Protein AF-0000000083687354 (afdb_homodimer)

Organism: NCBI:txid97028

Structure (mmCIF, N/CA/C/O backbone):
data_AF-0000000083687354-model_v1
#
loop_
_entity.id
_entity.type
_entity.pdbx_description
1 polymer 'Cellular nucleic acid-binding protein'
#
loop_
_atom_site.group_PDB
_atom_site.id
_atom_site.type_symbol
_atom_site.label_atom_id
_atom_site.label_alt_id
_atom_site.label_comp_id
_atom_site.label_asym_id
_atom_site.label_entity_id
_atom_site.label_seq_id
_atom_site.pdbx_PDB_ins_code
_atom_site.Cartn_x
_atom_site.Cartn_y
_atom_site.Cartn_z
_atom_site.occupancy
_atom_site.B_iso_or_equiv
_atom_site.auth_seq_id
_atom_site.auth_comp_id
_atom_site.auth_asym_id
_atom_site.auth_atom_id
_atom_site.pdbx_PDB_model_num
ATOM 1 N N . GLY A 1 1 ? -18.031 6.125 16.531 1 17.59 1 GLY A N 1
ATOM 2 C CA . GLY A 1 1 ? -16.625 5.801 16.531 1 17.59 1 GLY A CA 1
ATOM 3 C C . GLY A 1 1 ? -16.109 5.312 15.195 1 17.59 1 GLY A C 1
ATOM 4 O O . GLY A 1 1 ? -16.734 4.465 14.555 1 17.59 1 GLY A O 1
ATOM 5 N N . ARG A 1 2 ? -15.602 6.156 14.234 1 17.23 2 ARG A N 1
ATOM 6 C CA . ARG A 1 2 ? -16 6.227 12.836 1 17.23 2 ARG A CA 1
ATOM 7 C C . ARG A 1 2 ? -15.398 5.082 12.031 1 17.23 2 ARG A C 1
ATOM 9 O O . ARG A 1 2 ? -14.18 4.922 12 1 17.23 2 ARG A O 1
ATOM 16 N N . VAL A 1 3 ? -16.078 3.871 12 1 16.92 3 VAL A N 1
ATOM 17 C CA . VAL A 1 3 ? -15.672 2.521 11.625 1 16.92 3 VAL A CA 1
ATOM 18 C C . VAL A 1 3 ? -15.469 2.439 10.117 1 16.92 3 VAL A C 1
ATOM 20 O O . VAL A 1 3 ? -16.391 2.688 9.344 1 16.92 3 VAL A O 1
ATOM 23 N N . TYR A 1 4 ? -14.609 3.205 9.633 1 23.19 4 TYR A N 1
ATOM 24 C CA . TYR A 1 4 ? -14.523 3.021 8.195 1 23.19 4 TYR A CA 1
ATOM 25 C C . TYR A 1 4 ? -14.102 1.599 7.848 1 23.19 4 TYR A C 1
ATOM 27 O O . TYR A 1 4 ? -13.203 1.038 8.484 1 23.19 4 TYR A O 1
ATOM 35 N N . THR A 1 5 ? -15.055 0.761 7.453 1 23.06 5 THR A N 1
ATOM 36 C CA . THR A 1 5 ? -15.023 -0.627 7.004 1 23.06 5 THR A CA 1
ATOM 37 C C . THR A 1 5 ? -14.203 -0.76 5.727 1 23.06 5 THR A C 1
ATOM 39 O O . THR A 1 5 ? -14.359 0.033 4.797 1 23.06 5 THR A O 1
ATOM 42 N N . ILE A 1 6 ? -13.008 -1.083 5.84 1 29.52 6 ILE A N 1
ATOM 43 C CA . ILE A 1 6 ? -12.258 -1.75 4.781 1 29.52 6 ILE A CA 1
ATOM 44 C C . ILE A 1 6 ? -13.141 -2.803 4.113 1 29.52 6 ILE A C 1
ATOM 46 O O . ILE A 1 6 ? -13.461 -3.828 4.719 1 29.52 6 ILE A O 1
ATOM 50 N N . ASP A 1 7 ? -14.297 -2.508 3.484 1 29.72 7 ASP A N 1
ATOM 51 C CA . ASP A 1 7 ? -15.195 -3.506 2.916 1 29.72 7 ASP A CA 1
ATOM 52 C C . ASP A 1 7 ? -14.422 -4.555 2.119 1 29.72 7 ASP A C 1
ATOM 54 O O . ASP A 1 7 ? -13.555 -4.211 1.308 1 29.72 7 ASP A O 1
ATOM 58 N N . GLY A 1 8 ? -13.914 -5.793 2.514 1 30.33 8 GLY A N 1
ATOM 59 C CA . GLY A 1 8 ? -13.398 -7.105 2.148 1 30.33 8 GLY A CA 1
ATOM 60 C C . GLY A 1 8 ? -13.844 -7.559 0.772 1 30.33 8 GLY A C 1
ATOM 61 O O . GLY A 1 8 ? -13.625 -8.711 0.391 1 30.33 8 GLY A O 1
ATOM 62 N N . GLY A 1 9 ? -15.086 -7.312 0.165 1 32.19 9 GLY A N 1
ATOM 63 C CA . GLY A 1 9 ? -15.602 -8.219 -0.846 1 32.19 9 GLY A CA 1
ATOM 64 C C . GLY A 1 9 ? -14.648 -8.422 -2.012 1 32.19 9 GLY A C 1
ATOM 65 O O . GLY A 1 9 ? -13.641 -9.117 -1.886 1 32.19 9 GLY A O 1
ATOM 66 N N . LYS A 1 10 ? -15.102 -8.594 -3.324 1 31.38 10 LYS A N 1
ATOM 67 C CA . LYS A 1 10 ? -14.461 -8.828 -4.613 1 31.38 10 LYS A CA 1
ATOM 68 C C . LYS A 1 10 ? -13.359 -7.801 -4.867 1 31.38 10 LYS A C 1
ATOM 70 O O . LYS A 1 10 ? -13.516 -6.621 -4.547 1 31.38 10 LYS A O 1
ATOM 75 N N . ALA A 1 11 ? -11.984 -8.055 -4.793 1 39.16 11 ALA A N 1
ATOM 76 C CA . ALA A 1 11 ? -10.977 -7.168 -5.363 1 39.16 11 ALA A CA 1
ATOM 77 C C . ALA A 1 11 ? -11.602 -6.18 -6.344 1 39.16 11 ALA A C 1
ATOM 79 O O . ALA A 1 11 ? -11.461 -6.328 -7.559 1 39.16 11 ALA A O 1
ATOM 80 N N . THR A 1 12 ? -12.875 -5.902 -6.453 1 33.94 12 THR A N 1
ATOM 81 C CA . THR A 1 12 ? -13.445 -5.047 -7.488 1 33.94 12 THR A CA 1
ATOM 82 C C . THR A 1 12 ? -12.695 -3.719 -7.559 1 33.94 12 THR A C 1
ATOM 84 O O . THR A 1 12 ? -11.961 -3.361 -6.637 1 33.94 12 THR A O 1
ATOM 87 N N . GLY A 1 13 ? -13.055 -2.74 -8.359 1 39.59 13 GLY A N 1
ATOM 88 C CA . GLY A 1 13 ? -12.664 -1.455 -8.914 1 39.59 13 GLY A CA 1
ATOM 89 C C . GLY A 1 13 ? -12.18 -0.473 -7.867 1 39.59 13 GLY A C 1
ATOM 90 O O . GLY A 1 13 ? -12.156 0.737 -8.102 1 39.59 13 GLY A O 1
ATOM 91 N N . ASP A 1 14 ? -12.414 -0.726 -6.441 1 45.28 14 ASP A N 1
ATOM 92 C CA . ASP A 1 14 ? -12.391 0.275 -5.379 1 45.28 14 ASP A CA 1
ATOM 93 C C . ASP A 1 14 ? -10.992 0.848 -5.188 1 45.28 14 ASP A C 1
ATOM 95 O O . ASP A 1 14 ? -10 0.213 -5.555 1 45.28 14 ASP A O 1
ATOM 99 N N . ASN A 1 15 ? -10.828 2.061 -4.715 1 53.09 15 ASN A N 1
ATOM 100 C CA . ASN A 1 15 ? -9.695 2.906 -4.352 1 53.09 15 ASN A CA 1
ATOM 101 C C . ASN A 1 15 ? -8.68 2.146 -3.51 1 53.09 15 ASN A C 1
ATOM 103 O O . ASN A 1 1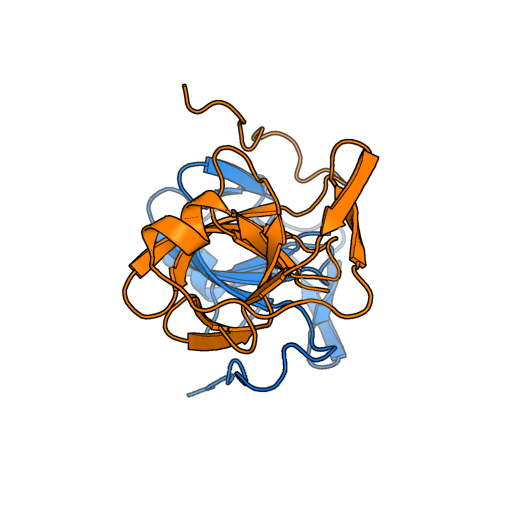5 ? -9.031 1.517 -2.512 1 53.09 15 ASN A O 1
ATOM 107 N N . SER A 1 16 ? -7.711 1.471 -4.047 1 69.25 16 SER A N 1
ATOM 108 C CA . SER A 1 16 ? -6.586 0.692 -3.537 1 69.25 16 SER A CA 1
ATOM 109 C C . SER A 1 16 ? -5.992 1.328 -2.283 1 69.25 16 SER A C 1
ATOM 111 O O . SER A 1 16 ? -5.043 2.109 -2.365 1 69.25 16 SER A O 1
ATOM 113 N N . LEU A 1 17 ? -6.816 1.311 -1.248 1 81.56 17 LEU A N 1
ATOM 114 C CA . LEU A 1 17 ? -6.344 1.728 0.068 1 81.56 17 LEU A CA 1
ATOM 115 C C . LEU A 1 17 ? -5.836 0.532 0.865 1 81.56 17 LEU A C 1
ATOM 117 O O . LEU A 1 17 ? -6.438 -0.543 0.835 1 81.56 17 LEU A O 1
ATOM 121 N N . ILE A 1 18 ? -4.707 0.679 1.371 1 87.12 18 ILE A N 1
ATOM 122 C CA . ILE A 1 18 ? -4.148 -0.278 2.318 1 87.12 18 ILE A CA 1
ATOM 123 C C . ILE A 1 18 ? -3.898 0.407 3.66 1 87.12 18 ILE A C 1
ATOM 125 O O . ILE A 1 18 ? -3.262 1.461 3.717 1 87.12 18 ILE A O 1
ATOM 129 N N . ALA A 1 19 ? -4.445 -0.2 4.68 1 91.31 19 ALA A N 1
ATOM 130 C CA . ALA A 1 19 ? -4.223 0.305 6.031 1 91.31 19 ALA A CA 1
ATOM 131 C C . ALA A 1 19 ? -3.107 -0.471 6.727 1 91.31 19 ALA A C 1
ATOM 133 O O . ALA A 1 19 ? -2.904 -1.657 6.453 1 91.31 19 ALA A O 1
ATOM 134 N N . GLY A 1 20 ? -2.367 0.238 7.57 1 90.62 20 GLY A N 1
ATOM 135 C CA . GLY A 1 20 ? -1.315 -0.391 8.352 1 90.62 20 GLY A CA 1
ATOM 136 C C . GLY A 1 20 ? -0.739 0.521 9.422 1 90.62 20 GLY A C 1
ATOM 137 O O . GLY A 1 20 ? -1.449 1.361 9.977 1 90.62 20 GLY A O 1
ATOM 138 N N . LYS A 1 21 ? 0.44 0.096 9.805 1 92.69 21 LYS A N 1
ATOM 139 C CA . LYS A 1 21 ? 1.217 0.912 10.734 1 92.69 21 LYS A CA 1
ATOM 140 C C . LYS A 1 21 ? 2.566 1.293 10.133 1 92.69 21 LYS A C 1
ATOM 142 O O . LYS A 1 21 ? 3.102 0.573 9.289 1 92.69 21 LYS A O 1
ATOM 147 N N . CYS A 1 22 ? 2.971 2.426 10.461 1 95.06 22 CYS A N 1
ATOM 148 C CA . CYS A 1 22 ? 4.328 2.857 10.148 1 95.06 22 CYS A CA 1
ATOM 149 C C . CYS A 1 22 ? 4.898 3.725 11.258 1 95.06 22 CYS A C 1
ATOM 151 O O . CYS A 1 22 ? 4.238 3.947 12.281 1 95.06 22 CYS A O 1
ATOM 153 N N . LEU A 1 23 ? 6.137 4.098 11.102 1 97.12 23 LEU A N 1
ATOM 154 C CA . LEU A 1 23 ? 6.746 4.965 12.102 1 97.12 23 LEU A CA 1
ATOM 155 C C . LEU A 1 23 ? 6.922 6.379 11.562 1 97.12 23 LEU A C 1
ATOM 157 O O . LEU A 1 23 ? 7.289 6.562 10.398 1 97.12 23 LEU A O 1
ATOM 161 N N . ILE A 1 24 ? 6.668 7.277 12.297 1 97.81 24 ILE A N 1
ATOM 162 C CA . ILE A 1 24 ? 7.211 8.625 12.141 1 97.81 24 ILE A CA 1
ATOM 163 C C . ILE A 1 24 ? 8.281 8.875 13.203 1 97.81 24 ILE A C 1
ATOM 165 O O . ILE A 1 24 ? 7.98 8.93 14.398 1 97.81 24 ILE A O 1
ATOM 169 N N . GLY A 1 25 ? 9.516 9.055 12.68 1 94.5 25 GLY A N 1
ATOM 170 C CA . GLY A 1 25 ? 10.586 8.953 13.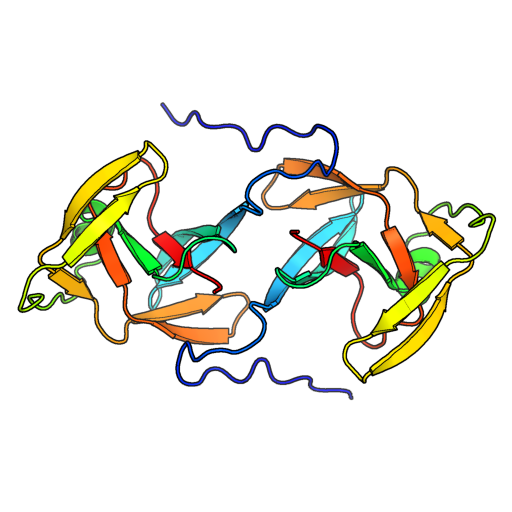656 1 94.5 25 GLY A CA 1
ATOM 171 C C . GLY A 1 25 ? 10.609 7.625 14.383 1 94.5 25 GLY A C 1
ATOM 172 O O . GLY A 1 25 ? 10.734 6.57 13.758 1 94.5 25 GLY A O 1
ATOM 173 N N . GLN A 1 26 ? 10.305 7.641 15.766 1 94.44 26 GLN A N 1
ATOM 174 C CA . GLN A 1 26 ? 10.328 6.426 16.562 1 94.44 26 GLN A CA 1
ATOM 175 C C . GLN A 1 26 ? 8.922 6.043 17.031 1 94.44 26 GLN A C 1
ATOM 177 O O . GLN A 1 26 ? 8.75 5.082 17.781 1 94.44 26 GLN A O 1
ATOM 182 N N . PHE A 1 27 ? 7.965 6.746 16.453 1 96.94 27 PHE A N 1
ATOM 183 C CA . PHE A 1 27 ? 6.617 6.562 16.984 1 96.94 27 PHE A CA 1
ATOM 184 C C . PHE A 1 27 ? 5.754 5.781 15.992 1 96.94 27 PHE A C 1
ATOM 186 O O . PHE A 1 27 ? 5.738 6.09 14.797 1 96.94 27 PHE A O 1
ATOM 193 N N . ASP A 1 28 ? 5.016 4.797 16.516 1 96.5 28 ASP A N 1
ATOM 194 C CA . ASP A 1 28 ? 4.031 4.066 15.719 1 96.5 28 ASP A CA 1
ATOM 195 C C . ASP A 1 28 ? 2.816 4.938 15.414 1 96.5 28 ASP A C 1
ATOM 197 O O . ASP A 1 28 ? 2.248 5.562 16.312 1 96.5 28 ASP A O 1
ATOM 201 N N . VAL A 1 29 ? 2.457 4.926 14.172 1 97.19 29 VAL A N 1
ATOM 202 C CA . VAL A 1 29 ? 1.244 5.648 13.805 1 97.19 29 VAL A CA 1
ATOM 203 C C . VAL A 1 29 ? 0.414 4.812 12.836 1 97.19 29 VAL A C 1
ATOM 205 O O . VAL A 1 29 ? 0.947 3.943 12.141 1 97.19 29 VAL A O 1
ATOM 208 N N . PHE A 1 30 ? -0.903 5.055 12.781 1 95.38 30 PHE A N 1
ATOM 209 C CA . PHE A 1 30 ? -1.795 4.414 11.82 1 95.38 30 PHE A CA 1
ATOM 210 C C . PHE A 1 30 ? -1.728 5.113 10.469 1 95.38 30 PHE A C 1
ATOM 212 O O . PHE A 1 30 ? -1.799 6.344 10.391 1 95.38 30 PHE A O 1
ATOM 219 N N . VAL A 1 31 ? -1.556 4.285 9.406 1 95.38 31 VAL A N 1
ATOM 220 C CA . VAL A 1 31 ? -1.366 4.875 8.086 1 95.38 31 VAL A CA 1
ATOM 221 C C . VAL A 1 31 ? -2.305 4.211 7.086 1 95.38 31 VAL A C 1
ATOM 223 O O . VAL A 1 31 ? -2.559 3.006 7.164 1 95.38 31 VAL A O 1
ATOM 226 N N . LEU A 1 32 ? -2.795 5.043 6.188 1 93.06 32 LEU A N 1
ATOM 227 C CA . LEU A 1 32 ? -3.479 4.586 4.98 1 93.06 32 LEU A CA 1
ATOM 228 C C . LEU A 1 32 ? -2.623 4.836 3.744 1 93.06 32 LEU A C 1
ATOM 230 O O . LEU A 1 32 ? -2.205 5.969 3.49 1 93.06 32 LEU A O 1
ATOM 234 N N . PHE A 1 33 ? -2.287 3.727 3.037 1 91.62 33 PHE A N 1
ATOM 235 C CA . PHE A 1 33 ? -1.634 3.867 1.741 1 91.62 33 PHE A CA 1
ATOM 236 C C . PHE A 1 33 ? -2.662 4.051 0.632 1 91.62 33 PHE A C 1
ATOM 238 O O . PHE A 1 33 ? -3.545 3.211 0.45 1 91.62 33 PHE A O 1
ATOM 245 N N . ASP A 1 34 ? -2.578 5.137 -0.086 1 89.06 34 ASP A N 1
ATOM 246 C CA . ASP A 1 34 ? -3.588 5.512 -1.069 1 89.06 34 ASP A CA 1
ATOM 247 C C . ASP A 1 34 ? -2.969 5.695 -2.453 1 89.06 34 ASP A C 1
ATOM 249 O O . ASP A 1 34 ? -2.266 6.68 -2.697 1 89.06 34 ASP A O 1
ATOM 253 N N . CYS A 1 35 ? -3.27 4.805 -3.389 1 86.62 35 CYS A N 1
ATOM 254 C CA . CYS A 1 35 ? -2.734 4.855 -4.746 1 86.62 35 CYS A CA 1
ATOM 255 C C . CYS A 1 35 ? -3.387 5.977 -5.547 1 86.62 35 CYS A C 1
ATOM 257 O O . CYS A 1 35 ? -2.885 6.359 -6.605 1 86.62 35 CYS A O 1
ATOM 259 N N . GLY A 1 36 ? -4.426 6.566 -5.051 1 81.94 36 GLY A N 1
ATOM 260 C CA . GLY A 1 36 ? -5.145 7.602 -5.777 1 81.94 36 GLY A CA 1
ATOM 261 C C . GLY A 1 36 ? -4.762 9.008 -5.348 1 81.94 36 GLY A C 1
ATOM 262 O O . GLY A 1 36 ? -5.094 9.977 -6.027 1 81.94 36 GLY A O 1
ATOM 263 N N . ALA A 1 37 ? -4.078 9.109 -4.254 1 87.62 37 ALA A N 1
ATOM 264 C CA . ALA A 1 37 ? -3.744 10.43 -3.719 1 87.62 37 ALA A CA 1
ATOM 265 C C . ALA A 1 37 ? -2.414 10.922 -4.277 1 87.62 37 ALA A C 1
ATOM 267 O O . ALA A 1 37 ? -1.462 10.148 -4.41 1 87.62 37 ALA A O 1
ATOM 268 N N . THR A 1 38 ? -2.318 12.141 -4.625 1 84.94 38 THR A N 1
ATOM 269 C CA . THR A 1 38 ? -1.112 12.766 -5.164 1 84.94 38 THR A CA 1
ATOM 270 C C . THR A 1 38 ? -0.205 13.25 -4.035 1 84.94 38 THR A C 1
ATOM 272 O O . THR A 1 38 ? 1.021 13.211 -4.16 1 84.94 38 THR A O 1
ATOM 275 N N . ASN A 1 39 ? -0.767 13.664 -2.947 1 93 39 ASN A N 1
ATOM 276 C CA . ASN A 1 39 ? -0.04 14.164 -1.784 1 93 39 ASN A CA 1
ATOM 277 C C . ASN A 1 39 ? -0.225 13.25 -0.577 1 93 39 ASN A C 1
ATOM 279 O O . ASN A 1 39 ? -1.057 12.336 -0.603 1 93 39 ASN A O 1
ATOM 283 N N . SER A 1 40 ? 0.619 13.469 0.353 1 96 40 SER A N 1
ATOM 284 C CA . SER A 1 40 ? 0.508 12.773 1.628 1 96 40 SER A CA 1
ATOM 285 C C . SER A 1 40 ? 0.068 13.719 2.742 1 96 40 SER A C 1
ATOM 287 O O . SER A 1 40 ? 0.359 14.914 2.697 1 96 40 SER A O 1
ATOM 289 N N . PHE A 1 41 ? -0.602 13.078 3.713 1 97 41 PHE A N 1
ATOM 290 C CA . PHE A 1 41 ? -1.259 13.906 4.719 1 97 41 PHE A CA 1
ATOM 291 C C . PHE A 1 41 ? -1.014 13.352 6.117 1 97 41 PHE A C 1
ATOM 293 O O . PHE A 1 41 ? -0.802 12.148 6.289 1 97 41 PHE A O 1
ATOM 300 N N . ILE A 1 42 ? -1.045 14.305 7.051 1 98.25 42 ILE A N 1
ATOM 301 C CA . ILE A 1 42 ? -0.986 13.938 8.461 1 98.25 42 ILE A CA 1
ATOM 302 C C . ILE A 1 42 ? -2.072 14.688 9.234 1 98.25 42 ILE A C 1
ATOM 304 O O . ILE A 1 42 ? -2.367 15.844 8.938 1 98.25 42 ILE A O 1
ATOM 308 N N . SER A 1 43 ? -2.631 13.977 10.219 1 98.06 43 SER A N 1
ATOM 309 C CA . SER A 1 43 ? -3.658 14.609 11.039 1 98.06 43 SER A CA 1
ATOM 310 C C . SER A 1 43 ? 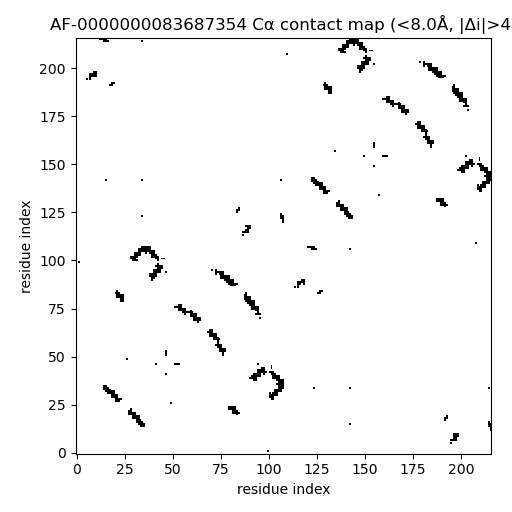-3.057 15.672 11.961 1 98.06 43 SER A C 1
ATOM 312 O O . SER A 1 43 ? -1.954 15.484 12.477 1 98.06 43 SER A O 1
ATOM 314 N N . VAL A 1 44 ? -3.854 16.75 12.188 1 97.44 44 VAL A N 1
ATOM 315 C CA . VAL A 1 44 ? -3.428 17.781 13.117 1 97.44 44 VAL A CA 1
ATOM 316 C C . VAL A 1 44 ? -3.217 17.188 14.508 1 97.44 44 VAL A C 1
ATOM 318 O O . VAL A 1 44 ? -2.26 17.547 15.203 1 97.44 44 VAL A O 1
ATOM 321 N N . GLU A 1 45 ? -4.113 16.297 14.859 1 97.5 45 GLU A N 1
ATOM 322 C CA . GLU A 1 45 ? -3.994 15.641 16.156 1 97.5 45 GLU A CA 1
ATOM 323 C C . GLU A 1 45 ? -2.678 14.875 16.281 1 97.5 45 GLU A C 1
ATOM 325 O O . GLU A 1 45 ? -2.02 14.914 17.312 1 97.5 45 GLU A O 1
ATOM 330 N N . CYS A 1 46 ? -2.301 14.172 15.273 1 98.19 46 CYS A N 1
ATOM 331 C CA . CYS A 1 46 ? -1.054 13.414 15.266 1 98.19 46 CYS A CA 1
ATOM 332 C C . CYS A 1 46 ? 0.15 14.344 15.375 1 98.19 46 CYS A C 1
ATOM 334 O O . CYS A 1 46 ? 1.1 14.055 16.109 1 98.19 46 CYS A O 1
ATOM 336 N N . VAL A 1 47 ? 0.187 15.445 14.664 1 98.25 47 VAL A N 1
ATOM 337 C CA . VAL A 1 47 ? 1.261 16.438 14.719 1 98.25 47 VAL A CA 1
ATOM 338 C C . VAL A 1 47 ? 1.463 16.906 16.156 1 98.25 47 VAL A C 1
ATOM 340 O O . VAL A 1 47 ? 2.594 16.969 16.641 1 98.25 47 VAL A O 1
ATOM 343 N N . LYS A 1 48 ? 0.357 17.219 16.781 1 97.38 48 LYS A N 1
ATOM 344 C CA . LYS A 1 48 ? 0.413 17.688 18.172 1 97.38 48 LYS A CA 1
ATOM 345 C C . LYS A 1 48 ? 0.919 16.594 19.109 1 97.38 48 LYS A C 1
ATOM 347 O O . LYS A 1 48 ? 1.812 16.828 19.922 1 97.38 48 LYS A O 1
ATOM 352 N N . ARG A 1 49 ? 0.325 15.445 18.953 1 97.56 49 ARG A N 1
ATOM 353 C CA . ARG A 1 49 ? 0.644 14.312 19.812 1 97.56 49 ARG A CA 1
ATOM 354 C C . ARG A 1 49 ? 2.131 13.977 19.75 1 97.56 49 ARG A C 1
ATOM 356 O O . ARG A 1 49 ? 2.748 13.664 20.766 1 97.56 49 ARG A O 1
ATOM 363 N N . LEU A 1 50 ? 2.707 14.055 18.578 1 97.75 50 LEU A N 1
ATOM 364 C CA . LEU A 1 50 ? 4.102 13.664 18.406 1 97.75 50 LEU A CA 1
ATOM 365 C C . LEU A 1 50 ? 5.027 14.867 18.516 1 97.75 50 LEU A C 1
ATOM 367 O O . LEU A 1 50 ? 6.25 14.727 18.422 1 97.75 50 LEU A O 1
ATOM 371 N N . ASN A 1 51 ? 4.477 16.047 18.703 1 97.56 51 ASN A N 1
ATOM 372 C CA . ASN A 1 51 ? 5.234 17.281 18.812 1 97.56 51 ASN A CA 1
ATOM 373 C C . ASN A 1 51 ? 6.129 17.5 17.594 1 97.56 51 ASN A C 1
ATOM 375 O O . ASN A 1 51 ? 7.316 17.797 17.734 1 97.56 51 ASN A O 1
ATOM 379 N N . LEU A 1 52 ? 5.539 17.312 16.469 1 97.88 52 LEU A N 1
ATOM 380 C CA . LEU A 1 52 ? 6.285 17.516 15.234 1 97.88 52 LEU A CA 1
ATOM 381 C C . LEU A 1 52 ? 6.34 19 14.875 1 97.88 52 LEU A C 1
ATOM 383 O O . LEU A 1 52 ? 5.395 19.734 15.141 1 97.88 52 LEU A O 1
ATOM 387 N N . GLU A 1 53 ? 7.426 19.344 14.203 1 97.5 53 GLU A N 1
ATOM 388 C CA . GLU A 1 53 ? 7.52 20.703 13.68 1 97.5 53 GLU A CA 1
ATOM 389 C C . GLU A 1 53 ? 6.734 20.844 12.383 1 97.5 53 GLU A C 1
ATOM 391 O O . GLU A 1 53 ? 6.793 19.969 11.516 1 97.5 53 GLU A O 1
ATOM 396 N N . SER A 1 54 ? 5.953 21.906 12.312 1 98.06 54 SER A N 1
ATOM 397 C CA . SER A 1 54 ? 5.246 22.234 11.078 1 98.06 54 SER A CA 1
ATOM 398 C C . SER A 1 54 ? 5.609 23.625 10.586 1 98.06 54 SER A C 1
ATOM 400 O O . SER A 1 54 ? 5.996 24.484 11.375 1 98.06 54 SER A O 1
ATOM 402 N N . SER A 1 55 ? 5.551 23.797 9.266 1 98.19 55 SER A N 1
ATOM 403 C CA . SER A 1 55 ? 5.801 25.094 8.625 1 98.19 55 SER A CA 1
ATOM 404 C C . SER A 1 55 ? 4.574 25.578 7.852 1 98.19 55 SER A C 1
ATOM 406 O O . SER A 1 55 ? 3.789 24.766 7.355 1 98.19 55 SER A O 1
ATOM 408 N N . PRO A 1 56 ? 4.512 26.906 7.719 1 97.62 56 PRO A N 1
ATOM 409 C CA . PRO A 1 56 ? 3.363 27.406 6.961 1 97.62 56 PRO A CA 1
ATOM 410 C C . PRO A 1 56 ? 3.463 27.109 5.469 1 97.62 56 PRO A C 1
ATOM 412 O O . PRO A 1 56 ? 4.559 27.125 4.902 1 97.62 56 PRO A O 1
ATOM 415 N N . LEU A 1 57 ? 2.266 26.828 4.914 1 96.62 57 LEU A N 1
ATOM 416 C CA . LEU A 1 57 ? 2.137 26.797 3.459 1 96.62 57 LEU A CA 1
ATOM 417 C C . LEU A 1 57 ? 1.83 28.188 2.916 1 96.62 57 LEU A C 1
ATOM 419 O O . LEU A 1 57 ? 0.817 28.797 3.277 1 96.62 57 LEU A O 1
ATOM 423 N N . ASN A 1 58 ? 2.758 28.641 2.129 1 95.06 58 ASN A N 1
ATOM 424 C CA . ASN A 1 58 ? 2.562 29.953 1.495 1 95.06 58 ASN A CA 1
ATOM 425 C C . ASN A 1 58 ? 2.699 29.859 -0.022 1 95.06 58 ASN A C 1
ATOM 427 O O . ASN A 1 58 ? 3.812 29.766 -0.544 1 95.06 58 ASN A O 1
ATOM 431 N N . PRO A 1 59 ? 1.586 29.922 -0.691 1 96.44 59 PRO A N 1
ATOM 432 C CA . PRO A 1 59 ? 0.198 30.094 -0.25 1 96.44 59 PRO A CA 1
ATOM 433 C C . PRO A 1 59 ? -0.379 28.828 0.367 1 96.44 59 PRO A C 1
ATOM 435 O O . PRO A 1 59 ? 0.188 27.734 0.202 1 96.44 59 PRO A O 1
ATOM 438 N N . PRO A 1 60 ? -1.457 28.984 1.071 1 96.38 60 PRO A N 1
ATOM 439 C CA . PRO A 1 60 ? -2.162 27.781 1.531 1 96.38 60 PRO A CA 1
ATOM 440 C C . PRO A 1 60 ? -2.561 26.859 0.384 1 96.38 60 PRO A C 1
ATOM 442 O O . PRO A 1 60 ? -2.559 27.281 -0.778 1 96.38 60 PRO A O 1
ATOM 445 N N . MET A 1 61 ? -2.854 25.625 0.739 1 95.69 61 MET A N 1
ATOM 446 C CA . MET A 1 61 ? -3.234 24.641 -0.267 1 95.69 61 MET A CA 1
ATOM 447 C C . MET A 1 61 ? -4.703 24.25 -0.121 1 95.69 61 MET A C 1
ATOM 449 O O . MET A 1 61 ? -5.191 24.078 0.996 1 95.69 61 MET A O 1
ATOM 453 N N . SER A 1 62 ? -5.391 24.156 -1.241 1 95.75 62 SER A N 1
ATOM 454 C CA . SER A 1 62 ? -6.727 23.578 -1.272 1 95.75 62 SER A CA 1
ATOM 455 C C . SER A 1 62 ? -6.68 22.094 -1.6 1 95.75 62 SER A C 1
ATOM 457 O O . SER A 1 62 ? -6.141 21.703 -2.635 1 95.75 62 SER A O 1
ATOM 459 N N . VAL A 1 63 ? -7.188 21.281 -0.667 1 93.88 63 VAL A N 1
ATOM 460 C CA . VAL A 1 63 ? -7.16 19.828 -0.812 1 93.88 63 VAL A CA 1
ATOM 461 C C . VAL A 1 63 ? -8.586 19.297 -0.894 1 93.88 63 VAL A C 1
ATOM 463 O O . VAL A 1 63 ? -9.438 19.641 -0.075 1 93.88 63 VAL A O 1
ATOM 466 N N . THR A 1 64 ? -8.852 18.484 -1.932 1 91.38 64 THR A N 1
ATOM 467 C CA . THR A 1 64 ? -10.109 17.766 -1.992 1 91.38 64 THR A CA 1
ATOM 468 C C . THR A 1 64 ? -10 16.422 -1.264 1 91.38 64 THR A C 1
ATOM 470 O O . THR A 1 64 ? -9.133 15.609 -1.579 1 91.38 64 THR A O 1
ATOM 473 N N . VAL A 1 65 ? -10.828 16.203 -0.298 1 87.75 65 VAL A N 1
ATOM 474 C CA . VAL A 1 65 ? -10.75 14.977 0.481 1 87.75 65 VAL A CA 1
ATOM 475 C C . VAL A 1 65 ? -11.758 13.961 -0.056 1 87.75 65 VAL A C 1
ATOM 477 O O . VAL A 1 65 ? -12.539 14.273 -0.962 1 87.75 65 VAL A O 1
ATOM 480 N N . ALA A 1 66 ? -11.734 12.766 0.501 1 82.06 66 ALA A N 1
ATOM 481 C CA . ALA A 1 66 ? -12.484 11.633 -0.022 1 82.06 66 ALA A CA 1
ATOM 482 C C . ALA A 1 66 ? -13.977 11.938 -0.067 1 82.06 66 ALA A C 1
ATOM 484 O O . ALA A 1 66 ? -14.703 11.406 -0.913 1 82.06 66 ALA A O 1
ATOM 485 N N . THR A 1 67 ? -14.461 12.812 0.806 1 82.88 67 THR A N 1
ATOM 486 C CA . THR A 1 67 ? -15.875 13.164 0.864 1 82.88 67 THR A CA 1
ATOM 487 C C . THR A 1 67 ? -16.25 14.117 -0.268 1 82.88 67 THR A C 1
ATOM 489 O O . THR A 1 67 ? -17.422 14.375 -0.507 1 82.88 67 THR A O 1
ATOM 492 N N . GLY A 1 68 ? -15.281 14.617 -0.938 1 86.38 68 GLY A N 1
ATOM 493 C CA . GLY A 1 68 ? -15.523 15.617 -1.971 1 86.38 68 GLY A CA 1
ATOM 494 C C . GLY A 1 68 ? -15.414 17.047 -1.463 1 86.38 68 GLY A C 1
ATOM 495 O O . GLY A 1 68 ? -15.438 17.984 -2.25 1 86.38 68 GLY A O 1
ATOM 496 N N . SER A 1 69 ? -15.336 17.188 -0.193 1 88.12 69 SER A N 1
ATOM 497 C CA . SER A 1 69 ? -15.172 18.516 0.386 1 88.12 69 SER A CA 1
ATOM 498 C C . SER A 1 69 ? -13.789 19.078 0.104 1 88.12 69 SER A C 1
ATOM 500 O O . SER A 1 69 ? -12.82 18.328 -0.018 1 88.12 69 SER A O 1
ATOM 502 N N . ARG A 1 70 ? -13.734 20.375 -0.04 1 93.69 70 ARG A N 1
ATOM 503 C CA . ARG A 1 70 ? -12.453 21.062 -0.191 1 93.69 70 ARG A CA 1
ATOM 504 C C . ARG A 1 70 ? -12 21.656 1.134 1 93.69 70 ARG A C 1
ATOM 506 O O . ARG A 1 70 ? -12.758 22.375 1.792 1 93.69 70 ARG A O 1
ATOM 513 N N . ILE A 1 71 ? -10.789 21.344 1.538 1 94.25 71 ILE A N 1
ATOM 514 C CA . ILE A 1 71 ? -10.211 21.844 2.779 1 94.25 71 ILE A CA 1
ATOM 515 C C . ILE A 1 71 ? -8.969 22.688 2.471 1 94.25 71 ILE A C 1
ATOM 517 O O . ILE A 1 71 ? -8.156 22.312 1.627 1 94.25 71 ILE A O 1
ATOM 521 N N . ILE A 1 72 ? -8.883 23.828 3.1 1 96.12 72 ILE A N 1
ATOM 522 C CA . ILE A 1 72 ? -7.684 24.641 2.975 1 96.12 72 ILE A CA 1
ATOM 523 C C . ILE A 1 72 ? -6.672 24.266 4.051 1 96.12 72 ILE A C 1
ATOM 525 O O . ILE A 1 72 ? -6.98 24.312 5.246 1 96.12 72 ILE A O 1
ATOM 529 N N . SER A 1 73 ? -5.574 23.781 3.639 1 96.94 73 SER A N 1
ATOM 530 C CA . SER A 1 73 ? -4.496 23.469 4.57 1 96.94 73 SER A CA 1
ATOM 531 C C . SER A 1 73 ? -3.465 24.594 4.621 1 96.94 73 SER A C 1
ATOM 533 O O . SER A 1 73 ? -3.08 25.141 3.582 1 96.94 73 SER A O 1
ATOM 535 N N . LYS A 1 74 ? -2.955 24.859 5.844 1 97.81 74 LYS A N 1
ATOM 536 C CA . LYS A 1 74 ? -2.074 26.016 6.012 1 97.81 74 LYS A CA 1
ATOM 537 C C . LYS A 1 74 ? -0.684 25.578 6.469 1 97.81 74 LYS A C 1
ATOM 539 O O . LYS A 1 74 ? 0.236 26.406 6.539 1 97.81 74 LYS A O 1
ATOM 544 N N . CYS A 1 75 ? -0.53 24.328 6.809 1 98.44 75 CYS A N 1
ATOM 545 C CA . CYS A 1 75 ? 0.744 23.906 7.375 1 98.44 75 CYS A CA 1
ATOM 546 C C . CYS A 1 75 ? 1.188 22.578 6.77 1 98.44 75 CYS A C 1
ATOM 548 O O . CYS A 1 75 ? 0.368 21.828 6.23 1 98.44 75 CYS A O 1
ATOM 550 N N . VAL A 1 76 ? 2.389 22.344 6.84 1 98.38 76 VAL A N 1
ATOM 551 C CA . VAL A 1 76 ? 3.012 21.125 6.34 1 98.38 76 VAL A CA 1
ATOM 552 C C . VAL A 1 76 ? 4.16 20.719 7.262 1 98.38 76 VAL A C 1
ATOM 554 O O . VAL A 1 76 ? 4.879 21.562 7.785 1 98.38 76 VAL A O 1
ATOM 557 N N . CYS A 1 77 ? 4.23 19.406 7.555 1 98.44 77 CYS A N 1
ATOM 558 C CA . CYS A 1 77 ? 5.457 18.859 8.117 1 98.44 77 CYS A CA 1
ATOM 559 C C . CYS A 1 77 ? 6.438 18.469 7.012 1 98.44 77 CYS A C 1
ATOM 561 O O . CYS A 1 77 ? 6.258 17.453 6.344 1 98.44 77 CYS A O 1
ATOM 563 N N . GLN A 1 78 ? 7.418 19.266 6.84 1 97.5 78 GLN A N 1
ATOM 564 C CA . GLN A 1 78 ? 8.344 19.078 5.723 1 97.5 78 GLN A CA 1
ATOM 565 C C . GLN A 1 78 ? 9.383 18.016 6.031 1 97.5 78 GLN A C 1
ATOM 567 O O . GLN A 1 78 ? 9.906 17.953 7.145 1 97.5 78 GLN A O 1
ATOM 572 N N . ASN A 1 79 ? 9.672 17.172 5.016 1 96.75 79 ASN A N 1
ATOM 573 C CA . ASN A 1 79 ? 10.758 16.188 5.086 1 96.75 79 ASN A CA 1
ATOM 574 C C . ASN A 1 79 ? 10.641 15.312 6.324 1 96.75 79 ASN A C 1
ATOM 576 O O . ASN A 1 79 ? 11.617 15.125 7.055 1 96.75 79 ASN A O 1
ATOM 580 N N . CYS A 1 80 ? 9.469 14.82 6.562 1 96.69 80 CYS A N 1
ATOM 581 C CA . CYS A 1 80 ? 9.211 14 7.738 1 96.69 80 CYS A CA 1
ATOM 582 C C . CYS A 1 80 ? 9.758 12.586 7.543 1 96.69 80 CYS A C 1
ATOM 584 O O . CYS A 1 80 ? 9.523 11.969 6.504 1 96.69 80 CYS A O 1
ATOM 586 N N . PRO A 1 81 ? 10.539 12.133 8.508 1 96.88 81 PRO A N 1
ATOM 587 C CA . PRO A 1 81 ? 11.031 10.758 8.398 1 96.88 81 PRO A CA 1
ATOM 588 C C . PRO A 1 81 ? 9.938 9.719 8.648 1 96.88 81 PRO A C 1
ATOM 590 O O . PRO A 1 81 ? 9.547 9.492 9.797 1 96.88 81 PRO A O 1
ATOM 593 N N . VAL A 1 82 ? 9.461 9.094 7.605 1 96.69 82 VAL A N 1
ATOM 594 C CA . VAL A 1 82 ? 8.461 8.031 7.668 1 96.69 82 VAL A CA 1
ATOM 595 C C . VAL A 1 82 ? 9.117 6.684 7.387 1 96.69 82 VAL A C 1
ATOM 597 O O . VAL A 1 82 ? 9.789 6.512 6.367 1 96.69 82 VAL A O 1
ATOM 600 N N . THR A 1 83 ? 8.93 5.754 8.336 1 95.5 83 THR A N 1
ATOM 601 C CA . THR A 1 83 ? 9.539 4.441 8.156 1 95.5 83 THR A CA 1
ATOM 602 C C . THR A 1 83 ? 8.469 3.383 7.891 1 95.5 83 THR A C 1
ATOM 604 O O . THR A 1 83 ? 7.562 3.189 8.703 1 95.5 83 THR A O 1
ATOM 607 N N . VAL A 1 84 ? 8.547 2.816 6.684 1 91.12 84 VAL A N 1
ATOM 608 C CA . VAL A 1 84 ? 7.691 1.707 6.285 1 91.12 84 VAL A CA 1
ATOM 609 C C . VAL A 1 84 ? 8.531 0.444 6.102 1 91.12 84 VAL A C 1
ATOM 611 O O . VAL A 1 84 ? 9.461 0.425 5.297 1 91.12 84 VAL A O 1
ATOM 614 N N . THR A 1 85 ? 8.188 -0.703 6.648 1 86.12 85 THR A N 1
ATOM 615 C CA . THR A 1 85 ? 8.883 -1.982 6.551 1 86.12 85 THR A CA 1
ATOM 616 C C . THR A 1 85 ? 10.391 -1.789 6.652 1 86.12 85 THR A C 1
ATOM 618 O O . THR A 1 85 ? 11.148 -2.271 5.805 1 86.12 85 THR A O 1
ATOM 621 N N . GLU A 1 86 ? 10.969 -0.996 7.508 1 86.12 86 GLU A N 1
ATOM 622 C CA . GLU A 1 86 ? 12.375 -0.805 7.879 1 86.12 86 GLU A CA 1
ATOM 623 C C . GLU A 1 86 ? 13.047 0.225 6.973 1 86.12 86 GLU A C 1
ATOM 625 O O . GLU A 1 86 ? 14.25 0.462 7.086 1 86.12 86 GLU A O 1
ATOM 630 N N . LYS A 1 87 ? 12.328 0.657 6.023 1 89.25 87 LYS A N 1
ATOM 631 C CA . LYS A 1 87 ? 12.852 1.707 5.152 1 89.25 87 LYS A CA 1
ATOM 632 C C . LYS A 1 87 ? 12.289 3.072 5.539 1 89.25 87 LYS A C 1
ATOM 634 O O . LYS A 1 87 ? 11.094 3.199 5.816 1 89.25 87 LYS A O 1
ATOM 639 N N . THR A 1 88 ? 13.188 4.066 5.551 1 93.56 88 THR A N 1
ATOM 640 C CA . THR A 1 88 ? 12.766 5.406 5.941 1 93.56 88 THR A CA 1
ATOM 641 C C . THR A 1 88 ? 12.688 6.324 4.723 1 93.56 88 THR A C 1
ATOM 643 O O . THR A 1 88 ? 13.594 6.344 3.891 1 93.56 88 THR A O 1
ATOM 646 N N . TYR A 1 89 ? 11.578 6.977 4.59 1 92.06 89 TYR A N 1
ATOM 647 C CA . TYR A 1 89 ? 11.32 7.984 3.57 1 92.06 89 TYR A CA 1
ATOM 648 C C . TYR A 1 89 ? 11.141 9.367 4.195 1 92.06 89 TYR A C 1
ATOM 650 O O . TYR A 1 89 ? 10.617 9.492 5.305 1 92.06 89 TYR A O 1
ATOM 658 N N . PHE A 1 90 ? 11.586 10.32 3.477 1 95.44 90 PHE A N 1
ATOM 659 C CA . PHE A 1 90 ? 11.367 11.695 3.91 1 95.44 90 PHE A CA 1
ATOM 660 C C . PHE A 1 90 ? 10.273 12.359 3.08 1 95.44 90 PHE A C 1
ATOM 662 O O . PHE A 1 90 ? 10.477 12.656 1.902 1 95.44 90 PHE A O 1
ATOM 669 N N . ILE A 1 91 ? 9.203 12.562 3.715 1 96.19 91 ILE A N 1
ATOM 670 C CA . ILE A 1 91 ? 7.992 12.922 2.98 1 96.19 91 ILE A CA 1
ATOM 671 C C . ILE A 1 91 ? 7.414 14.219 3.539 1 96.19 91 ILE A C 1
ATOM 673 O O . ILE A 1 91 ? 7.402 14.422 4.754 1 96.19 91 ILE A O 1
ATOM 677 N N . ASP A 1 92 ? 6.965 15.055 2.658 1 97.06 92 ASP A N 1
ATOM 678 C CA . ASP A 1 92 ? 6.156 16.188 3.1 1 97.06 92 ASP A CA 1
ATOM 679 C C . ASP A 1 92 ? 4.73 15.742 3.432 1 97.06 92 ASP A C 1
ATOM 681 O O . ASP A 1 92 ? 4.051 15.148 2.596 1 97.06 92 ASP A O 1
ATOM 685 N N . LEU A 1 93 ? 4.352 16.031 4.633 1 98 93 LEU A N 1
ATOM 686 C CA . LEU A 1 93 ? 3.012 15.672 5.086 1 98 93 LEU A CA 1
ATOM 687 C C . LEU A 1 93 ? 2.166 16.922 5.324 1 98 93 LEU A C 1
ATOM 689 O O . LEU A 1 93 ? 2.412 17.656 6.273 1 98 93 LEU A O 1
ATOM 693 N N . ILE A 1 94 ? 1.187 17.094 4.449 1 98 94 ILE A N 1
ATOM 694 C CA . ILE A 1 94 ? 0.292 18.234 4.582 1 98 94 ILE A CA 1
ATOM 695 C C . ILE A 1 94 ? -0.663 18.016 5.754 1 98 94 ILE A C 1
ATOM 697 O O . ILE A 1 94 ? -1.25 16.938 5.887 1 98 94 ILE A O 1
ATOM 701 N N . CYS A 1 95 ? -0.829 19.016 6.594 1 98.19 95 CYS A N 1
ATOM 702 C CA . CYS A 1 95 ? -1.657 18.875 7.789 1 98.19 95 CYS A CA 1
ATOM 703 C C . CYS A 1 95 ? -3.135 19.016 7.445 1 98.19 95 CYS A C 1
ATOM 705 O O . CYS A 1 95 ? -3.535 20.016 6.828 1 98.19 95 CYS A O 1
ATOM 707 N N . LEU A 1 96 ? -3.891 18.047 7.871 1 97.25 96 LEU A N 1
ATOM 708 C CA . LEU A 1 96 ? -5.336 18.062 7.676 1 97.25 96 LEU A CA 1
ATOM 709 C C . LEU A 1 96 ? -6.062 17.641 8.953 1 97.25 96 LEU A C 1
ATOM 711 O O . LEU A 1 96 ? -5.5 16.922 9.781 1 97.25 96 LEU A O 1
ATOM 715 N N . PRO A 1 97 ? -7.281 18.078 9.07 1 94.88 97 PRO A N 1
ATOM 716 C CA . PRO A 1 97 ? -8.078 17.578 10.195 1 94.88 97 PRO A CA 1
ATOM 717 C C . PRO A 1 97 ? -8.648 16.188 9.953 1 94.88 97 PRO A C 1
ATOM 719 O O . PRO A 1 97 ? -9.867 16.016 9.898 1 94.88 97 PRO A O 1
ATOM 722 N N . LEU A 1 98 ? -7.828 15.219 9.844 1 91.62 98 LEU A N 1
ATOM 723 C CA . LEU A 1 98 ? -8.258 13.844 9.672 1 91.62 98 LEU A CA 1
ATOM 724 C C . LEU A 1 98 ? -8.82 13.281 10.977 1 91.62 98 LEU A C 1
ATOM 726 O O . LEU A 1 98 ? -8.297 13.562 12.055 1 91.62 98 LEU A O 1
ATOM 730 N N . LYS A 1 99 ? -9.859 12.57 10.75 1 86.62 99 LYS A N 1
ATOM 731 C CA . LYS A 1 99 ? -10.445 11.914 11.914 1 86.62 99 LYS A CA 1
ATOM 732 C C . LYS A 1 99 ? -10.086 10.43 11.961 1 86.62 99 LYS A C 1
ATOM 734 O O . LYS A 1 99 ? -10.203 9.734 10.945 1 86.62 99 LYS A O 1
ATOM 739 N N . ASP A 1 100 ? -9.57 9.867 13.094 1 87.56 100 ASP A N 1
ATOM 740 C CA . ASP A 1 100 ? -9.328 8.461 13.383 1 87.56 100 ASP A CA 1
ATOM 741 C C . ASP A 1 100 ? -8.195 7.906 12.516 1 87.56 100 ASP A C 1
ATOM 743 O O . ASP A 1 100 ? -8.148 6.707 12.242 1 87.56 100 ASP A O 1
ATOM 747 N N . LEU A 1 101 ? -7.434 8.742 11.961 1 93.06 101 LEU A N 1
ATOM 748 C CA . LEU A 1 101 ? -6.281 8.398 11.133 1 93.06 101 LEU A CA 1
ATOM 749 C C . LEU A 1 101 ? -5.113 9.336 11.406 1 93.06 101 LEU A C 1
ATOM 751 O O . LEU A 1 101 ? -5.309 10.531 11.641 1 93.06 101 LEU A O 1
ATOM 755 N N . ASP A 1 102 ? -3.98 8.734 11.336 1 97.69 102 ASP A N 1
ATOM 756 C CA . ASP A 1 102 ? -2.809 9.562 11.594 1 97.69 102 ASP A CA 1
ATOM 757 C C . ASP A 1 102 ? -2.232 10.117 10.297 1 97.69 102 ASP A C 1
ATOM 759 O O . ASP A 1 102 ? -2.041 11.328 10.164 1 97.69 102 ASP A O 1
ATOM 763 N N . VAL A 1 103 ? -2.027 9.164 9.336 1 97.56 103 VAL A N 1
ATOM 764 C CA . VAL A 1 103 ? -1.291 9.523 8.125 1 97.56 103 VAL A CA 1
ATOM 765 C C . VAL A 1 103 ? -1.948 8.883 6.906 1 97.56 103 VAL A C 1
ATOM 767 O O . VAL A 1 103 ? -2.406 7.738 6.977 1 97.56 103 VAL A O 1
ATOM 770 N N . VAL A 1 104 ? -2.082 9.602 5.859 1 95.5 104 VAL A N 1
ATOM 771 C CA . VAL A 1 104 ? -2.395 9.078 4.531 1 95.5 104 VAL A CA 1
ATOM 772 C C . VAL A 1 104 ? -1.192 9.258 3.609 1 95.5 104 VAL A C 1
ATOM 774 O O . VAL A 1 104 ? -0.774 10.383 3.34 1 95.5 104 VAL A O 1
ATOM 777 N N . LEU A 1 105 ? -0.656 8.195 3.166 1 94.44 105 LEU A N 1
ATOM 778 C CA . LEU A 1 105 ? 0.462 8.273 2.232 1 94.44 105 LEU A CA 1
ATOM 779 C C . LEU A 1 105 ? -0.021 8.125 0.793 1 94.44 105 LEU A C 1
ATOM 781 O O . LEU A 1 105 ? -0.56 7.078 0.418 1 94.44 105 LEU A O 1
ATOM 785 N N . GLY A 1 106 ? 0.143 9.25 0.044 1 91.38 106 GLY A N 1
ATOM 786 C CA . GLY A 1 106 ? -0.108 9.18 -1.387 1 91.38 106 GLY A CA 1
ATOM 787 C C . GLY A 1 106 ? 1.001 8.484 -2.152 1 91.38 106 GLY A C 1
ATOM 788 O O . GLY A 1 106 ? 2.162 8.891 -2.078 1 91.38 106 GLY A O 1
ATOM 789 N N . MET A 1 107 ? 0.594 7.504 -2.984 1 81.19 107 MET A N 1
ATOM 790 C CA . MET A 1 107 ? 1.587 6.68 -3.664 1 81.19 107 MET A CA 1
ATOM 791 C C . MET A 1 107 ? 1.73 7.094 -5.125 1 81.19 107 MET A C 1
ATOM 793 O O . MET A 1 107 ? 2.441 6.445 -5.895 1 81.19 107 MET A O 1
ATOM 797 N N . ASN A 1 108 ? 1.032 8.109 -5.602 1 69.25 108 ASN A N 1
ATOM 798 C CA . ASN A 1 108 ? 1.146 8.609 -6.969 1 69.25 108 ASN A CA 1
ATOM 799 C C . ASN A 1 108 ? 2.111 9.781 -7.059 1 69.25 108 ASN A C 1
ATOM 801 O O . ASN A 1 108 ? 2.24 10.562 -6.113 1 69.25 108 ASN A O 1
ATOM 805 N N . GLY B 1 1 ? 22.531 -13.5 -2.203 1 15.34 1 GLY B N 1
ATOM 806 C CA . GLY B 1 1 ? 21.562 -13.023 -1.225 1 15.34 1 GLY B CA 1
ATOM 807 C C . GLY B 1 1 ? 20.797 -11.797 -1.688 1 15.34 1 GLY B C 1
ATOM 808 O O . GLY B 1 1 ? 21.047 -11.281 -2.777 1 15.34 1 GLY B O 1
ATOM 809 N N . ARG B 1 2 ? 19.938 -11.047 -0.729 1 17.69 2 ARG B N 1
ATOM 810 C CA . ARG B 1 2 ? 18.578 -10.547 -0.639 1 17.69 2 ARG B CA 1
ATOM 811 C C . ARG B 1 2 ? 18.438 -9.203 -1.347 1 17.69 2 ARG B C 1
ATOM 813 O O . ARG B 1 2 ? 17.359 -8.586 -1.311 1 17.69 2 ARG B O 1
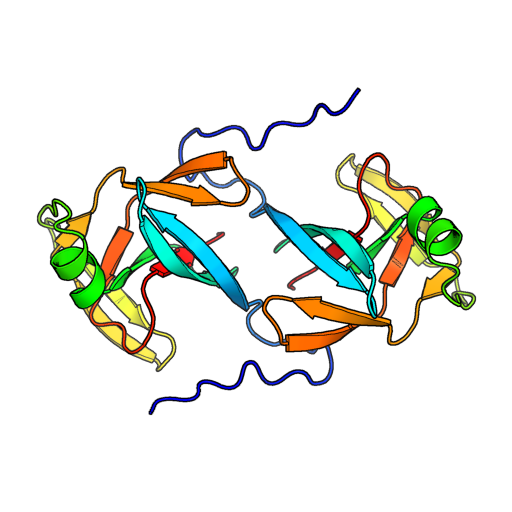ATOM 820 N N . VAL B 1 3 ? 18.656 -8.68 -2.59 1 17.67 3 VAL B N 1
ATOM 821 C CA . VAL B 1 3 ? 19.234 -7.348 -2.762 1 17.67 3 VAL B CA 1
ATOM 822 C C . VAL B 1 3 ? 18.125 -6.348 -3.084 1 17.67 3 VAL B C 1
ATOM 824 O O . VAL B 1 3 ? 18.109 -5.238 -2.549 1 17.67 3 VAL B O 1
ATOM 827 N N . TYR B 1 4 ? 17.125 -6.43 -3.703 1 22.73 4 TYR B N 1
ATOM 828 C CA . TYR B 1 4 ? 16.75 -5.074 -4.102 1 22.73 4 TYR B CA 1
ATOM 829 C C . TYR B 1 4 ? 16.141 -4.309 -2.932 1 22.73 4 TYR B C 1
ATOM 831 O O . TYR B 1 4 ? 15.477 -4.898 -2.074 1 22.73 4 TYR B O 1
ATOM 839 N N . THR B 1 5 ? 16.531 -2.828 -2.586 1 23.17 5 THR B N 1
ATOM 840 C CA . THR B 1 5 ? 16.594 -1.508 -1.97 1 23.17 5 THR B CA 1
ATOM 841 C C . THR B 1 5 ? 15.383 -0.667 -2.352 1 23.17 5 THR B C 1
ATOM 843 O O . THR B 1 5 ? 14.992 -0.619 -3.521 1 23.17 5 THR B O 1
ATOM 846 N N . ILE B 1 6 ? 14.367 -0.559 -1.533 1 29.98 6 ILE B N 1
ATOM 847 C CA . ILE B 1 6 ? 13.523 0.626 -1.416 1 29.98 6 ILE B CA 1
ATOM 848 C C . ILE B 1 6 ? 14.391 1.883 -1.509 1 29.98 6 ILE B C 1
ATOM 850 O O . ILE B 1 6 ? 15.203 2.152 -0.622 1 29.98 6 ILE B O 1
ATOM 854 N N . ASP B 1 7 ? 15.102 2.318 -2.549 1 29.8 7 ASP B N 1
ATOM 855 C CA . ASP B 1 7 ? 15.867 3.559 -2.645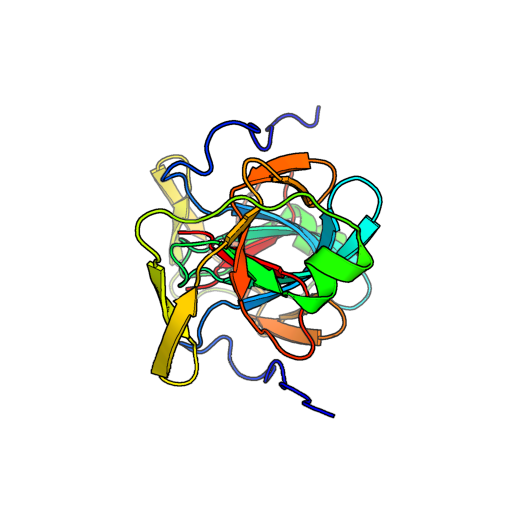 1 29.8 7 ASP B CA 1
ATOM 856 C C . ASP B 1 7 ? 15.102 4.727 -2.031 1 29.8 7 ASP B C 1
ATOM 858 O O . ASP B 1 7 ? 13.883 4.832 -2.195 1 29.8 7 ASP B O 1
ATOM 862 N N . GLY B 1 8 ? 15.25 5.453 -0.794 1 30.66 8 GLY B N 1
ATOM 863 C CA . GLY B 1 8 ? 15.023 6.582 0.094 1 30.66 8 GLY B CA 1
ATOM 864 C C . GLY B 1 8 ? 14.742 7.875 -0.646 1 30.66 8 GLY B C 1
ATOM 865 O O . GLY B 1 8 ? 14.711 8.945 -0.04 1 30.66 8 GLY B O 1
ATOM 866 N N . GLY B 1 9 ? 15.367 8.297 -1.84 1 31.7 9 GLY B N 1
ATOM 867 C CA . GLY B 1 9 ? 15.281 9.695 -2.219 1 31.7 9 GLY B CA 1
ATOM 868 C C . GLY B 1 9 ? 13.867 10.234 -2.201 1 31.7 9 GLY B C 1
ATOM 869 O O . GLY B 1 9 ? 12.914 9.5 -1.93 1 31.7 9 GLY B O 1
ATOM 870 N N . LYS B 1 10 ? 13.539 11.477 -3.09 1 32.22 10 LYS B N 1
ATOM 871 C CA . LYS B 1 10 ? 12.398 12.359 -3.328 1 32.22 10 LYS B CA 1
ATOM 872 C C . LYS B 1 10 ? 11.125 11.547 -3.596 1 32.22 10 LYS B C 1
ATOM 874 O O . LYS B 1 10 ? 11.172 10.531 -4.293 1 32.22 10 LYS B O 1
ATOM 879 N N . ALA B 1 11 ? 10.125 11.453 -2.74 1 39.75 11 ALA B N 1
ATOM 880 C CA . ALA B 1 11 ? 8.789 11.023 -3.154 1 39.75 11 ALA B CA 1
ATOM 881 C C . ALA B 1 11 ? 8.633 11.117 -4.668 1 39.75 11 ALA B C 1
ATOM 883 O O . ALA B 1 11 ? 8.039 12.07 -5.184 1 39.75 11 ALA B O 1
ATOM 884 N N . THR B 1 12 ? 9.625 11.188 -5.535 1 33.88 12 THR B N 1
ATOM 885 C CA . THR B 1 12 ? 9.453 11.453 -6.957 1 33.88 12 THR B CA 1
ATOM 886 C C . THR B 1 12 ? 8.438 10.492 -7.566 1 33.88 12 THR B C 1
ATOM 888 O O . THR B 1 12 ? 8.133 9.453 -6.977 1 33.88 12 THR B O 1
ATOM 891 N N . GLY B 1 13 ? 8.07 10.523 -8.805 1 39.12 13 GLY B N 1
ATOM 892 C CA . GLY B 1 13 ? 7.133 9.984 -9.773 1 39.12 13 GLY B CA 1
ATOM 893 C C . GLY B 1 13 ? 7.039 8.477 -9.742 1 39.12 13 GLY B C 1
ATOM 894 O O . GLY B 1 13 ? 6.598 7.852 -10.711 1 39.12 13 GLY B O 1
ATOM 895 N N . ASP B 1 14 ? 8.039 7.664 -8.992 1 45.25 14 ASP B N 1
ATOM 896 C CA . ASP B 1 14 ? 8.312 6.25 -9.203 1 45.25 14 ASP B CA 1
ATOM 897 C C . ASP B 1 14 ? 7.109 5.391 -8.82 1 45.25 14 ASP B C 1
ATOM 899 O O . ASP B 1 14 ? 6.242 5.828 -8.062 1 45.25 14 ASP B O 1
ATOM 903 N N . ASN B 1 15 ? 7 4.145 -9.305 1 53.69 15 ASN B N 1
ATOM 904 C CA . ASN B 1 15 ? 6.039 3.053 -9.188 1 53.69 15 ASN B CA 1
ATOM 905 C C . ASN B 1 15 ? 5.73 2.732 -7.73 1 53.69 15 ASN B C 1
ATOM 907 O O . ASN B 1 15 ? 6.641 2.551 -6.922 1 53.69 15 ASN B O 1
ATOM 911 N N . SER B 1 16 ? 4.816 3.324 -7.062 1 69.88 16 SER B N 1
ATOM 912 C CA . SER B 1 16 ? 4.277 3.238 -5.711 1 69.88 16 SER B CA 1
ATOM 913 C C . SER B 1 16 ? 4.207 1.791 -5.234 1 69.88 16 SER B C 1
ATOM 915 O O . SER B 1 16 ? 3.18 1.129 -5.383 1 69.88 16 SER B O 1
ATOM 917 N N . LEU B 1 17 ? 5.402 1.242 -5.047 1 82 17 LEU B N 1
ATOM 918 C CA . LEU B 1 17 ? 5.52 -0.077 -4.438 1 82 17 LEU B CA 1
ATOM 919 C C . LEU B 1 17 ? 5.715 0.039 -2.93 1 82 17 LEU B C 1
ATOM 921 O O . LEU B 1 17 ? 6.457 0.908 -2.461 1 82 17 LEU B O 1
ATOM 925 N N . ILE B 1 18 ? 4.941 -0.688 -2.234 1 87.31 18 ILE B N 1
ATOM 926 C CA . ILE B 1 18 ? 5.113 -0.847 -0.795 1 87.31 18 ILE B CA 1
ATOM 927 C C . ILE B 1 18 ? 5.375 -2.314 -0.465 1 87.31 18 ILE B C 1
ATOM 929 O O . ILE B 1 18 ? 4.625 -3.195 -0.892 1 87.31 18 ILE B O 1
ATOM 933 N N . ALA B 1 19 ? 6.457 -2.52 0.248 1 91.38 19 ALA B N 1
ATOM 934 C CA . ALA B 1 19 ? 6.781 -3.871 0.701 1 91.38 19 ALA B CA 1
ATOM 935 C C . ALA B 1 19 ? 6.316 -4.094 2.137 1 91.38 19 ALA B C 1
ATOM 937 O O . ALA B 1 19 ? 6.262 -3.152 2.934 1 91.38 19 ALA B O 1
ATOM 938 N N . GLY B 1 20 ? 5.934 -5.332 2.418 1 90.88 20 GLY B N 1
ATOM 939 C CA . GLY B 1 20 ? 5.535 -5.703 3.768 1 90.88 20 GLY B CA 1
ATOM 940 C C . GLY B 1 20 ? 5.34 -7.195 3.943 1 90.88 20 GLY B C 1
ATOM 941 O O . GLY B 1 20 ? 6.02 -7.996 3.301 1 90.88 20 GLY B O 1
ATOM 942 N N . LYS B 1 21 ? 4.602 -7.449 5.008 1 92.88 21 LYS B N 1
ATOM 943 C CA . LYS B 1 21 ? 4.184 -8.82 5.277 1 92.88 21 LYS B CA 1
ATOM 944 C C . LYS B 1 21 ? 2.664 -8.938 5.332 1 92.88 21 LYS B C 1
ATOM 946 O O . LYS B 1 21 ? 1.975 -7.969 5.664 1 92.88 21 LYS B O 1
ATOM 951 N N . CYS B 1 22 ? 2.217 -10.031 4.871 1 95.12 22 CYS B N 1
ATOM 952 C CA . CYS B 1 22 ? 0.811 -10.383 5.039 1 95.12 22 CYS B CA 1
ATOM 953 C C . CYS B 1 22 ? 0.645 -11.883 5.266 1 95.12 22 CYS B C 1
ATOM 955 O O . CYS B 1 22 ? 1.632 -12.617 5.324 1 95.12 22 CYS B O 1
ATOM 957 N N . LEU B 1 23 ? -0.566 -12.273 5.496 1 97.19 23 LEU B N 1
ATOM 958 C CA . LEU B 1 23 ? -0.819 -13.695 5.688 1 97.19 23 LEU B CA 1
ATOM 959 C C . LEU B 1 23 ? -1.543 -14.281 4.477 1 97.19 23 LEU B C 1
ATOM 961 O O . LEU B 1 23 ? -2.441 -13.648 3.92 1 97.19 23 LEU B O 1
ATOM 965 N N . ILE B 1 24 ? -1.183 -15.367 4.102 1 97.81 24 ILE B N 1
ATOM 966 C CA . ILE B 1 24 ? -2.021 -16.266 3.312 1 97.81 24 ILE B CA 1
ATOM 967 C C . ILE B 1 24 ? -2.504 -17.422 4.184 1 97.81 24 ILE B C 1
ATOM 969 O O . ILE B 1 24 ? -1.706 -18.25 4.617 1 97.81 24 ILE B O 1
ATOM 973 N N . GLY B 1 25 ? -3.84 -17.406 4.371 1 94.38 25 GLY B N 1
ATOM 974 C CA . GLY B 1 25 ? -4.281 -18.266 5.453 1 94.38 25 GLY B CA 1
ATOM 975 C C . GLY B 1 25 ? -3.66 -17.922 6.789 1 94.38 25 GLY B C 1
ATOM 976 O O . GLY B 1 25 ? -3.834 -16.812 7.289 1 94.38 25 GLY B O 1
ATOM 977 N N . GLN B 1 26 ? -2.764 -18.875 7.348 1 94.38 26 GLN B N 1
ATOM 978 C CA . GLN B 1 26 ? -2.133 -18.656 8.648 1 94.38 26 GLN B CA 1
ATOM 979 C C . GLN B 1 26 ? -0.632 -18.422 8.5 1 94.38 26 GLN B C 1
ATOM 981 O O . GLN B 1 26 ? 0.083 -18.297 9.492 1 94.38 26 GLN B O 1
ATOM 986 N N . PHE B 1 27 ? -0.223 -18.281 7.25 1 96.88 27 PHE B N 1
ATOM 987 C CA . PHE B 1 27 ? 1.216 -18.25 7.02 1 96.88 27 PHE B CA 1
ATOM 988 C C . PHE B 1 27 ? 1.67 -16.828 6.656 1 96.88 27 PHE B C 1
ATOM 990 O O . PHE B 1 27 ? 1.057 -16.172 5.812 1 96.88 27 PHE B O 1
ATOM 997 N N . ASP B 1 28 ? 2.76 -16.391 7.273 1 96.56 28 ASP B N 1
ATOM 998 C CA . ASP B 1 28 ? 3.4 -15.117 6.922 1 96.56 28 ASP B CA 1
ATOM 999 C C . ASP B 1 28 ? 4.094 -15.211 5.566 1 96.56 28 ASP B C 1
ATOM 1001 O O . ASP B 1 28 ? 4.852 -16.156 5.312 1 96.56 28 ASP B O 1
ATOM 1005 N N . VAL B 1 29 ? 3.84 -14.234 4.758 1 97.25 29 VAL B N 1
ATOM 1006 C CA . VAL B 1 29 ? 4.543 -14.188 3.48 1 97.25 29 VAL B CA 1
ATOM 1007 C C . VAL B 1 29 ? 4.992 -12.758 3.188 1 97.25 29 VAL B C 1
ATOM 1009 O O . VAL B 1 29 ? 4.406 -11.805 3.699 1 97.25 29 VAL B O 1
ATOM 1012 N N . PHE B 1 30 ? 6.023 -12.602 2.373 1 95.5 30 PHE B N 1
ATOM 1013 C CA . PHE B 1 30 ? 6.484 -11.297 1.914 1 95.5 30 PHE B CA 1
ATOM 1014 C C . PHE B 1 30 ? 5.637 -10.8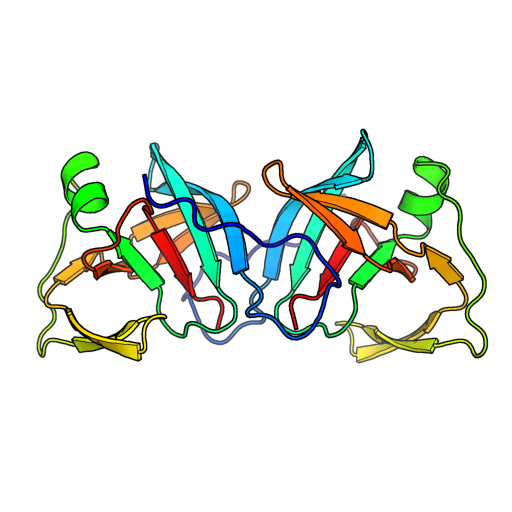05 0.747 1 95.5 30 PHE B C 1
ATOM 1016 O O . PHE B 1 30 ? 5.375 -11.555 -0.196 1 95.5 30 PHE B O 1
ATOM 1023 N N . VAL B 1 31 ? 5.191 -9.516 0.858 1 95.44 31 VAL B N 1
ATOM 1024 C CA . VAL B 1 31 ? 4.277 -9 -0.155 1 95.44 31 VAL B CA 1
ATOM 1025 C C . VAL B 1 31 ? 4.762 -7.637 -0.642 1 95.44 31 VAL B C 1
ATOM 1027 O O . VAL B 1 31 ? 5.289 -6.84 0.141 1 95.44 31 VAL B O 1
ATOM 1030 N N . LEU B 1 32 ? 4.574 -7.441 -1.935 1 93.12 32 LEU B N 1
ATOM 1031 C CA . LEU B 1 32 ? 4.699 -6.129 -2.555 1 93.12 32 LEU B CA 1
ATOM 1032 C C . LEU B 1 32 ? 3.332 -5.594 -2.973 1 93.12 32 LEU B C 1
ATOM 1034 O O . LEU B 1 32 ? 2.6 -6.258 -3.709 1 93.12 32 LEU B O 1
ATOM 1038 N N . PHE B 1 33 ? 2.963 -4.422 -2.395 1 91.88 33 PHE B N 1
ATOM 1039 C CA . PHE B 1 33 ? 1.771 -3.727 -2.861 1 91.88 33 PHE B CA 1
ATOM 1040 C C . PHE B 1 33 ? 2.096 -2.836 -4.055 1 91.88 33 PHE B C 1
ATOM 1042 O O . PHE B 1 33 ? 2.953 -1.955 -3.963 1 91.88 33 PHE B O 1
ATOM 1049 N N . ASP B 1 34 ? 1.445 -3.055 -5.164 1 89.12 34 ASP B N 1
ATOM 1050 C CA . ASP B 1 34 ? 1.771 -2.383 -6.418 1 89.12 34 ASP B CA 1
ATOM 1051 C C . ASP B 1 34 ? 0.555 -1.65 -6.98 1 89.12 34 ASP B C 1
ATOM 1053 O O . ASP B 1 34 ? -0.384 -2.281 -7.473 1 89.12 34 ASP B O 1
ATOM 1057 N N . CYS B 1 35 ? 0.585 -0.328 -6.961 1 86.62 35 CYS B N 1
ATOM 1058 C CA . CYS B 1 35 ? -0.513 0.497 -7.453 1 86.62 35 CYS B CA 1
ATOM 1059 C C . CYS B 1 35 ? -0.579 0.468 -8.977 1 86.62 35 CYS B C 1
ATOM 1061 O O . CYS B 1 35 ? -1.591 0.85 -9.562 1 86.62 35 CYS B O 1
ATOM 1063 N N . GLY B 1 36 ? 0.403 -0.038 -9.633 1 82.31 36 GLY B N 1
ATOM 1064 C CA . GLY B 1 36 ? 0.447 -0.052 -11.086 1 82.31 36 GLY B CA 1
ATOM 1065 C C . GLY B 1 36 ? 0.005 -1.374 -11.68 1 82.31 36 GLY B C 1
ATOM 1066 O O . GLY B 1 36 ? -0.248 -1.464 -12.883 1 82.31 36 GLY B O 1
ATOM 1067 N N . ALA B 1 37 ? -0.079 -2.383 -10.867 1 87.75 37 ALA B N 1
ATOM 1068 C CA . ALA B 1 37 ? -0.41 -3.715 -11.375 1 87.75 37 ALA B CA 1
ATOM 1069 C C . ALA B 1 37 ? -1.921 -3.932 -11.398 1 87.75 37 ALA B C 1
ATOM 1071 O O . ALA B 1 37 ? -2.625 -3.529 -10.469 1 87.75 37 ALA B O 1
ATOM 1072 N N . THR B 1 38 ? -2.443 -4.512 -12.391 1 85 38 THR B N 1
ATOM 1073 C CA . THR B 1 38 ? -3.865 -4.797 -12.547 1 85 38 THR B CA 1
ATOM 1074 C C . THR B 1 38 ? -4.227 -6.125 -11.883 1 85 38 THR B C 1
ATOM 1076 O O . THR B 1 38 ? -5.324 -6.273 -11.344 1 85 38 THR B O 1
ATOM 1079 N N . ASN B 1 39 ? -3.324 -7.062 -11.883 1 93 39 ASN B N 1
ATOM 1080 C CA . ASN B 1 39 ? -3.518 -8.383 -11.297 1 93 39 ASN B CA 1
ATOM 1081 C C . ASN B 1 39 ? -2.594 -8.602 -10.102 1 93 39 ASN B C 1
ATOM 1083 O O . ASN B 1 39 ? -1.691 -7.805 -9.852 1 93 39 ASN B O 1
ATOM 1087 N N . SER B 1 40 ? -2.938 -9.602 -9.375 1 96 40 SER B N 1
ATOM 1088 C CA . SER B 1 40 ? -2.094 -10.031 -8.266 1 96 40 SER B CA 1
ATOM 1089 C C . SER B 1 40 ? -1.415 -11.359 -8.57 1 96 40 SER B C 1
ATOM 1091 O O . SER B 1 40 ? -1.954 -12.188 -9.312 1 96 40 SER B O 1
ATOM 1093 N N . PHE B 1 41 ? -0.24 -11.484 -7.93 1 97.06 41 PHE B N 1
ATOM 1094 C CA . PHE B 1 41 ? 0.604 -12.617 -8.305 1 97.06 41 PHE B CA 1
ATOM 1095 C C . PHE B 1 41 ? 1.165 -13.305 -7.066 1 97.06 41 PHE B C 1
ATOM 1097 O O . PHE B 1 41 ? 1.333 -12.672 -6.02 1 97.06 41 PHE B O 1
ATOM 1104 N N . ILE B 1 42 ? 1.411 -14.602 -7.258 1 98.25 42 ILE B N 1
ATOM 1105 C CA . ILE B 1 42 ? 2.1 -15.383 -6.238 1 98.25 42 ILE B CA 1
ATOM 1106 C C . ILE B 1 42 ? 3.219 -16.203 -6.883 1 98.25 42 ILE B C 1
ATOM 1108 O O . ILE B 1 42 ? 3.072 -16.688 -8 1 98.25 42 ILE B O 1
ATOM 1112 N N . SER B 1 43 ? 4.312 -16.297 -6.137 1 98.12 43 SER B N 1
ATOM 1113 C CA . SER B 1 43 ? 5.426 -17.094 -6.648 1 98.12 43 SER B CA 1
ATOM 1114 C C . SER B 1 43 ? 5.102 -18.578 -6.645 1 98.12 43 SER B C 1
ATOM 1116 O O . SER B 1 43 ? 4.441 -19.078 -5.727 1 98.12 43 SER B O 1
ATOM 1118 N N . VAL B 1 44 ? 5.656 -19.297 -7.668 1 97.5 44 VAL B N 1
ATOM 1119 C CA . VAL B 1 44 ? 5.488 -20.75 -7.734 1 97.5 44 VAL B CA 1
ATOM 1120 C C . VAL B 1 44 ? 6.09 -21.391 -6.488 1 97.5 44 VAL B C 1
ATOM 1122 O O . VAL B 1 44 ? 5.516 -22.328 -5.93 1 97.5 44 VAL B O 1
ATOM 1125 N N . GLU B 1 45 ? 7.215 -20.859 -6.074 1 97.56 45 GLU B N 1
ATOM 1126 C CA . GLU B 1 45 ? 7.867 -21.375 -4.879 1 97.56 45 GLU B CA 1
ATOM 1127 C C . GLU B 1 45 ? 6.965 -21.234 -3.654 1 97.56 45 GLU B C 1
ATOM 1129 O O . GLU B 1 45 ? 6.875 -22.156 -2.836 1 97.56 45 GLU B O 1
ATOM 1134 N N . CYS B 1 46 ? 6.332 -20.141 -3.48 1 98.25 46 CYS B N 1
ATOM 1135 C CA . CYS B 1 46 ? 5.434 -19.906 -2.357 1 98.25 46 CYS B CA 1
ATOM 1136 C C . CYS B 1 46 ? 4.242 -20.859 -2.398 1 98.25 46 CYS B C 1
ATOM 1138 O O . CYS B 1 46 ? 3.836 -21.391 -1.368 1 98.25 46 CYS B O 1
ATOM 1140 N N . VAL B 1 47 ? 3.631 -21.078 -3.551 1 98.25 47 VAL B N 1
ATOM 1141 C CA . VAL B 1 47 ? 2.516 -22.016 -3.723 1 98.25 47 VAL B CA 1
ATOM 1142 C C . VAL B 1 47 ? 2.91 -23.391 -3.217 1 98.25 47 VAL B C 1
ATOM 1144 O O . VAL B 1 47 ? 2.154 -24.031 -2.475 1 98.25 47 VAL B O 1
ATOM 1147 N N . LYS B 1 48 ? 4.078 -23.812 -3.637 1 97.44 48 LYS B N 1
ATOM 1148 C CA . LYS B 1 48 ? 4.57 -25.125 -3.229 1 97.44 48 LYS B CA 1
ATOM 1149 C C . LYS B 1 48 ? 4.816 -25.172 -1.724 1 97.44 48 LYS B C 1
ATOM 1151 O O . LYS B 1 48 ? 4.383 -26.109 -1.05 1 97.44 48 LYS B O 1
ATOM 1156 N N . ARG B 1 49 ? 5.508 -24.188 -1.254 1 97.62 49 ARG B N 1
ATOM 1157 C CA . ARG B 1 49 ? 5.887 -24.125 0.153 1 97.62 49 ARG B CA 1
ATOM 1158 C C . ARG B 1 49 ? 4.656 -24.172 1.054 1 97.62 49 ARG B C 1
ATOM 1160 O O . ARG B 1 49 ? 4.672 -24.844 2.094 1 97.62 49 ARG B O 1
ATOM 1167 N N . LEU B 1 50 ? 3.602 -23.531 0.671 1 97.75 50 LEU B N 1
ATOM 1168 C CA . LEU B 1 50 ? 2.412 -23.438 1.51 1 97.75 50 LEU B CA 1
ATOM 1169 C C . LEU B 1 50 ? 1.401 -24.516 1.143 1 97.75 50 LEU B C 1
ATOM 1171 O O . LEU B 1 50 ? 0.343 -24.625 1.768 1 97.75 50 LEU B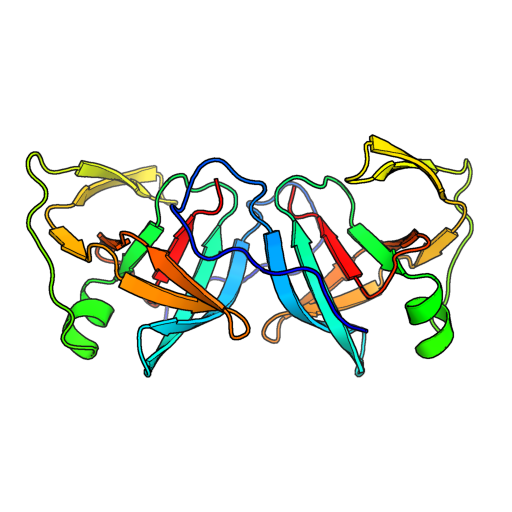 O 1
ATOM 1175 N N . ASN B 1 51 ? 1.696 -25.297 0.139 1 97.56 51 ASN B N 1
ATOM 1176 C CA . ASN B 1 51 ? 0.818 -26.359 -0.338 1 97.56 51 ASN B CA 1
ATOM 1177 C C . ASN B 1 51 ? -0.562 -25.828 -0.708 1 97.56 51 ASN B C 1
ATOM 1179 O O . ASN B 1 51 ? -1.581 -26.375 -0.293 1 97.56 51 ASN B O 1
ATOM 1183 N N . LEU B 1 52 ? -0.54 -24.781 -1.422 1 97.88 52 LEU B N 1
ATOM 1184 C CA . LEU B 1 52 ? -1.799 -24.188 -1.86 1 97.88 52 LEU B CA 1
ATOM 1185 C C . LEU B 1 52 ? -2.348 -24.922 -3.08 1 97.88 52 LEU B C 1
ATOM 1187 O O . LEU B 1 52 ? -1.582 -25.406 -3.918 1 97.88 52 LEU B O 1
ATOM 1191 N N . GLU B 1 53 ? -3.646 -24.875 -3.164 1 97.5 53 GLU B N 1
ATOM 1192 C CA . GLU B 1 53 ? -4.277 -25.422 -4.363 1 97.5 53 GLU B CA 1
ATOM 1193 C C . GLU B 1 53 ? -4.242 -24.422 -5.512 1 97.5 53 GLU B C 1
ATOM 1195 O O . GLU B 1 53 ? -4.5 -23.234 -5.316 1 97.5 53 GLU B O 1
ATOM 1200 N N . SER B 1 54 ? -3.848 -24.906 -6.672 1 98.06 54 SER B N 1
ATOM 1201 C CA . SER B 1 54 ? -3.891 -24.094 -7.879 1 98.06 54 SER B CA 1
ATOM 1202 C C . SER B 1 54 ? -4.746 -24.75 -8.961 1 98.06 54 SER B C 1
ATOM 1204 O O . SER B 1 54 ? -4.91 -25.969 -8.977 1 98.06 54 SER B O 1
ATOM 1206 N N . SER B 1 55 ? -5.348 -23.906 -9.805 1 98.25 55 SER B N 1
ATOM 1207 C CA . SER B 1 55 ? -6.148 -24.344 -10.938 1 98.25 55 SER B CA 1
ATOM 1208 C C . SER B 1 55 ? -5.57 -23.844 -12.258 1 98.25 55 SER B C 1
ATOM 1210 O O . SER B 1 55 ? -4.945 -22.797 -12.305 1 98.25 55 SER B O 1
ATOM 1212 N N . PRO B 1 56 ? -5.879 -24.625 -13.32 1 97.69 56 PRO B N 1
ATOM 1213 C CA . PRO B 1 56 ? -5.363 -24.172 -14.617 1 97.69 56 PRO B CA 1
ATOM 1214 C C . PRO B 1 56 ? -6.074 -22.922 -15.133 1 97.69 56 PRO B C 1
ATOM 1216 O O . PRO B 1 56 ? -7.277 -22.766 -14.914 1 97.69 56 PRO B O 1
ATOM 1219 N N . LEU B 1 57 ? -5.242 -22.078 -15.766 1 96.75 57 LEU B N 1
ATOM 1220 C CA . LEU B 1 57 ? -5.801 -20.984 -16.562 1 96.75 57 LEU B CA 1
ATOM 1221 C C . LEU B 1 57 ? -6.105 -21.453 -17.984 1 96.75 57 LEU B C 1
ATOM 1223 O O . LEU B 1 57 ? -5.207 -21.891 -18.703 1 96.75 57 LEU B O 1
ATOM 1227 N N . ASN B 1 58 ? -7.363 -21.375 -18.281 1 95.19 58 ASN B N 1
ATOM 1228 C CA . ASN B 1 58 ? -7.781 -21.734 -19.641 1 95.19 58 ASN B CA 1
ATOM 1229 C C . ASN B 1 58 ? -8.578 -20.609 -20.297 1 95.19 58 ASN B C 1
ATOM 1231 O O . ASN B 1 58 ? -9.75 -20.406 -19.969 1 95.19 58 ASN B O 1
ATOM 1235 N N . PRO B 1 59 ? -7.953 -19.953 -21.219 1 96.56 59 PRO B N 1
ATOM 1236 C CA . PRO B 1 59 ? -6.598 -20.078 -21.766 1 96.56 59 PRO B CA 1
ATOM 1237 C C . PRO B 1 59 ? -5.531 -19.547 -20.812 1 96.56 59 PRO B C 1
ATOM 1239 O O . PRO B 1 59 ? -5.848 -18.844 -19.859 1 96.56 59 PRO B O 1
ATOM 1242 N N . PRO B 1 60 ? -4.312 -19.953 -21.062 1 96.56 60 PRO B N 1
ATOM 1243 C CA . PRO B 1 60 ? -3.225 -19.328 -20.297 1 96.56 60 PRO B CA 1
ATOM 1244 C C . PRO B 1 60 ? -3.209 -17.812 -20.422 1 96.56 60 PRO B C 1
ATOM 1246 O O . PRO B 1 60 ? -3.846 -17.25 -21.328 1 96.56 60 PRO B O 1
ATOM 1249 N N . MET B 1 61 ? -2.529 -17.188 -19.5 1 95.81 61 MET B N 1
ATOM 1250 C CA . MET B 1 61 ? -2.449 -15.727 -19.5 1 95.81 61 MET B CA 1
ATOM 1251 C C . MET B 1 61 ? -1.036 -15.258 -19.828 1 95.81 61 MET B C 1
ATOM 1253 O O . MET B 1 61 ? -0.059 -15.828 -19.344 1 95.81 61 MET B O 1
ATOM 1257 N N . SER B 1 62 ? -0.942 -14.234 -20.641 1 95.81 62 SER B N 1
ATOM 1258 C CA . SER B 1 62 ? 0.321 -13.547 -20.875 1 95.81 62 SER B CA 1
ATOM 1259 C C . SER B 1 62 ? 0.458 -12.328 -19.953 1 95.81 62 SER B C 1
ATOM 1261 O O . SER B 1 62 ? -0.398 -11.445 -19.953 1 95.81 62 SER B O 1
ATOM 1263 N N . VAL B 1 63 ? 1.521 -12.352 -19.141 1 94 63 VAL B N 1
ATOM 1264 C CA . VAL B 1 63 ? 1.753 -11.289 -18.172 1 94 63 VAL B CA 1
ATOM 1265 C C . VAL B 1 63 ? 3.057 -10.562 -18.5 1 94 63 VAL B C 1
ATOM 1267 O O . VAL B 1 63 ? 4.086 -11.203 -18.734 1 94 63 VAL B O 1
ATOM 1270 N N . THR B 1 64 ? 2.979 -9.227 -18.578 1 91.31 64 THR B N 1
ATOM 1271 C CA . THR B 1 64 ? 4.195 -8.43 -18.688 1 91.31 64 THR B CA 1
ATOM 1272 C C . THR B 1 64 ? 4.738 -8.094 -17.297 1 91.31 64 THR B C 1
ATOM 1274 O O . THR B 1 64 ? 4.031 -7.508 -16.484 1 91.31 64 THR B O 1
ATOM 1277 N N . VAL B 1 65 ? 5.941 -8.477 -17.031 1 87.81 65 VAL B N 1
ATOM 1278 C CA . VAL B 1 65 ? 6.516 -8.234 -15.711 1 87.81 65 VAL B CA 1
ATOM 1279 C C . VAL B 1 65 ? 7.352 -6.957 -15.734 1 87.81 65 VAL B C 1
ATOM 1281 O O . VAL B 1 65 ? 7.52 -6.34 -16.781 1 87.81 65 VAL B O 1
ATOM 1284 N N . ALA B 1 66 ? 7.844 -6.57 -14.586 1 82.06 66 ALA B N 1
ATOM 1285 C CA . ALA B 1 66 ? 8.5 -5.281 -14.391 1 82.06 66 ALA B CA 1
ATOM 1286 C C . ALA B 1 66 ? 9.688 -5.121 -15.344 1 82.06 66 ALA B C 1
ATOM 1288 O O . ALA B 1 66 ? 10.016 -4.008 -15.7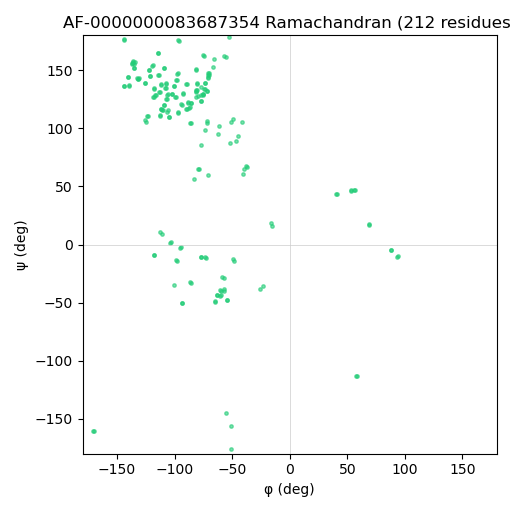5 1 82.06 66 ALA B O 1
ATOM 1289 N N . THR B 1 67 ? 10.312 -6.219 -15.734 1 83.12 67 THR B N 1
ATOM 1290 C CA . THR B 1 67 ? 11.477 -6.176 -16.625 1 83.12 67 THR B CA 1
ATOM 1291 C C . THR B 1 67 ? 11.047 -5.922 -18.062 1 83.12 67 THR B C 1
ATOM 1293 O O . THR B 1 67 ? 11.883 -5.66 -18.922 1 83.12 67 THR B O 1
ATOM 1296 N N . GLY B 1 68 ? 9.797 -6 -18.312 1 86.56 68 GLY B N 1
ATOM 1297 C CA . GLY B 1 68 ? 9.297 -5.871 -19.672 1 86.56 68 GLY B CA 1
ATOM 1298 C C . GLY B 1 68 ? 9.125 -7.203 -20.375 1 86.56 68 GLY B C 1
ATOM 1299 O O . GLY B 1 68 ? 8.57 -7.266 -21.484 1 86.56 68 GLY B O 1
ATOM 1300 N N . SER B 1 69 ? 9.617 -8.219 -19.781 1 88.31 69 SER B N 1
ATOM 1301 C CA . SER B 1 69 ? 9.453 -9.555 -20.359 1 88.31 69 SER B CA 1
ATOM 1302 C C . SER B 1 69 ? 8.008 -10.031 -20.25 1 88.31 69 SER B C 1
ATOM 1304 O O . SER B 1 69 ? 7.289 -9.648 -19.328 1 88.31 69 SER B O 1
ATOM 1306 N N . ARG B 1 70 ? 7.625 -10.797 -21.219 1 93.62 70 ARG B N 1
ATOM 1307 C CA . ARG B 1 70 ? 6.309 -11.422 -21.188 1 93.62 70 ARG B CA 1
ATOM 1308 C C . ARG B 1 70 ? 6.395 -12.867 -20.719 1 93.62 70 ARG B C 1
ATOM 1310 O O . ARG B 1 70 ? 7.191 -13.648 -21.234 1 93.62 70 ARG B O 1
ATOM 1317 N N . ILE B 1 71 ? 5.613 -13.211 -19.719 1 94.38 71 ILE B N 1
ATOM 1318 C CA . ILE B 1 71 ? 5.578 -14.555 -19.172 1 94.38 71 ILE B CA 1
ATOM 1319 C C . ILE B 1 71 ? 4.188 -15.156 -19.344 1 94.38 71 ILE B C 1
ATOM 1321 O O . ILE B 1 71 ? 3.18 -14.469 -19.141 1 94.38 71 ILE B O 1
ATOM 1325 N N . ILE B 1 72 ? 4.141 -16.375 -19.781 1 96.25 72 ILE B N 1
ATOM 1326 C CA . ILE B 1 72 ? 2.873 -17.094 -19.875 1 96.25 72 ILE B CA 1
ATOM 1327 C C . ILE B 1 72 ? 2.596 -17.828 -18.578 1 96.25 72 ILE B C 1
ATOM 1329 O O . ILE B 1 72 ? 3.396 -18.656 -18.141 1 96.25 72 ILE B O 1
ATOM 1333 N N . SER B 1 73 ? 1.572 -17.453 -17.938 1 97 73 SER B N 1
ATOM 1334 C CA . SER B 1 73 ? 1.15 -18.156 -16.719 1 97 73 SER B CA 1
ATOM 1335 C C . SER B 1 73 ? 0.037 -19.141 -17.016 1 97 73 SER B C 1
ATOM 1337 O O . SER B 1 73 ? -0.894 -18.844 -17.766 1 97 73 SER B O 1
ATOM 1339 N N . LYS B 1 74 ? 0.105 -20.312 -16.344 1 97.81 74 LYS B N 1
ATOM 1340 C CA . LYS B 1 74 ? -0.833 -21.375 -16.656 1 97.81 74 LYS B CA 1
ATOM 1341 C C . LYS B 1 74 ? -1.71 -21.719 -15.461 1 97.81 74 LYS B C 1
ATOM 1343 O O . LYS B 1 74 ? -2.645 -22.516 -15.578 1 97.81 74 LYS B O 1
ATOM 1348 N N . CYS B 1 75 ? -1.396 -21.172 -14.328 1 98.44 75 CYS B N 1
ATOM 1349 C CA . CYS B 1 75 ? -2.125 -21.578 -13.125 1 98.44 75 CYS B CA 1
ATOM 1350 C C . CYS B 1 75 ? -2.49 -20.359 -12.281 1 98.44 75 CYS B C 1
ATOM 1352 O O . CYS B 1 75 ? -1.877 -19.297 -12.414 1 98.44 75 CYS B O 1
ATOM 1354 N N . VAL B 1 76 ? -3.447 -20.516 -11.508 1 98.38 76 VAL B N 1
ATOM 1355 C CA . VAL B 1 76 ? -3.941 -19.484 -10.602 1 98.38 76 VAL B CA 1
ATOM 1356 C C . VAL B 1 76 ? -4.402 -20.109 -9.289 1 98.38 76 VAL B C 1
ATOM 1358 O O . VAL B 1 76 ? -4.961 -21.219 -9.289 1 98.38 76 VAL B O 1
ATOM 1361 N N . CYS B 1 77 ? -4.039 -19.469 -8.164 1 98.44 77 CYS B N 1
ATOM 1362 C CA . CYS B 1 77 ? -4.703 -19.766 -6.906 1 98.44 77 CYS B CA 1
ATOM 1363 C C . CYS B 1 77 ? -5.969 -18.938 -6.742 1 98.44 77 CYS B C 1
ATOM 1365 O O . CYS B 1 77 ? -5.895 -17.75 -6.445 1 98.44 77 CYS B O 1
ATOM 1367 N N . GLN B 1 78 ? -7.074 -19.562 -6.934 1 97.56 78 GLN B N 1
ATOM 1368 C CA . GLN B 1 78 ? -8.344 -18.844 -6.953 1 97.56 78 GLN B CA 1
ATOM 1369 C C . GLN B 1 78 ? -8.844 -18.578 -5.539 1 97.56 78 GLN B C 1
ATOM 1371 O O . GLN B 1 78 ? -8.766 -19.438 -4.672 1 97.56 78 GLN B O 1
ATOM 1376 N N . ASN B 1 79 ? -9.375 -17.344 -5.324 1 96.81 79 ASN B N 1
ATOM 1377 C CA . ASN B 1 79 ? -10.047 -16.969 -4.086 1 96.81 79 ASN B CA 1
ATOM 1378 C C . ASN B 1 79 ? -9.172 -17.25 -2.867 1 96.81 79 ASN B C 1
ATOM 1380 O O . ASN B 1 79 ? -9.625 -17.859 -1.895 1 96.81 79 ASN B O 1
ATOM 1384 N N . CYS B 1 80 ? -7.949 -16.859 -2.957 1 96.69 80 CYS B N 1
ATOM 1385 C CA . CYS B 1 80 ? -7 -17.094 -1.877 1 96.69 80 CYS B CA 1
ATOM 1386 C C . CYS B 1 80 ? -7.234 -16.141 -0.716 1 96.69 80 CYS B C 1
ATOM 1388 O O . CYS B 1 80 ? -7.367 -14.938 -0.921 1 96.69 80 CYS B O 1
ATOM 1390 N N . PRO B 1 81 ? -7.355 -16.688 0.483 1 96.88 81 PRO B N 1
ATOM 1391 C CA . PRO B 1 81 ? -7.508 -15.797 1.637 1 96.88 81 PRO B CA 1
ATOM 1392 C C . PRO B 1 81 ? -6.219 -15.055 1.984 1 96.88 81 PRO B C 1
ATOM 1394 O O . PRO B 1 81 ? -5.289 -15.648 2.531 1 96.88 81 PRO B O 1
ATOM 1397 N N . VAL B 1 82 ? -6.16 -13.797 1.683 1 96.69 82 VAL B N 1
ATOM 1398 C CA . VAL B 1 82 ? -5.035 -12.922 2 1 96.69 82 VAL B CA 1
ATOM 1399 C C . VAL B 1 82 ? -5.422 -11.969 3.131 1 96.69 82 VAL B C 1
ATOM 1401 O O . VAL B 1 82 ? -6.43 -11.266 3.039 1 96.69 82 VAL B O 1
ATOM 1404 N N . THR B 1 83 ? -4.617 -11.969 4.191 1 95.44 83 THR B N 1
ATOM 1405 C CA . THR B 1 83 ? -4.926 -11.109 5.328 1 95.44 83 THR B CA 1
ATOM 1406 C C . THR B 1 83 ? -3.9 -9.984 5.449 1 95.44 83 THR B C 1
ATOM 1408 O O . THR B 1 83 ? -2.701 -10.242 5.582 1 95.44 83 THR B O 1
ATOM 1411 N N . VAL B 1 84 ? -4.395 -8.781 5.27 1 91.19 84 VAL B N 1
ATOM 1412 C CA . VAL B 1 84 ? -3.596 -7.57 5.453 1 91.19 84 VAL B CA 1
ATOM 1413 C C . VAL B 1 84 ? -4.117 -6.781 6.652 1 91.19 84 VAL B C 1
ATOM 1415 O O . VAL B 1 84 ? -5.289 -6.395 6.688 1 91.19 84 VAL B O 1
ATOM 1418 N N . THR B 1 85 ? -3.324 -6.324 7.59 1 85.94 85 THR B N 1
ATOM 1419 C CA . THR B 1 85 ? -3.678 -5.559 8.781 1 85.94 85 THR B CA 1
ATOM 1420 C C . THR B 1 85 ? -4.969 -6.086 9.398 1 85.94 85 THR B C 1
ATOM 1422 O O . THR B 1 85 ? -5.902 -5.316 9.648 1 85.94 85 THR B O 1
ATOM 1425 N N . GLU B 1 86 ? -5.254 -7.348 9.547 1 85.94 86 GLU B N 1
ATOM 1426 C CA . GLU B 1 86 ? -6.324 -8.039 10.258 1 85.94 86 GLU B CA 1
ATOM 1427 C C . GLU B 1 86 ? -7.551 -8.219 9.367 1 85.94 86 GLU B C 1
ATOM 1429 O O . GLU B 1 86 ? -8.586 -8.703 9.82 1 85.94 86 GLU B O 1
ATOM 1434 N N . LYS B 1 87 ? -7.473 -7.668 8.227 1 89.06 87 LYS B N 1
ATOM 1435 C CA . LYS B 1 87 ? -8.555 -7.855 7.27 1 89.06 87 LYS B CA 1
ATOM 1436 C C . LYS B 1 87 ? -8.195 -8.914 6.234 1 89.06 87 LYS B C 1
ATOM 1438 O O . LYS B 1 87 ? -7.07 -8.945 5.734 1 89.06 87 LYS B O 1
ATOM 1443 N N . THR B 1 88 ? -9.195 -9.797 5.945 1 93.62 88 THR B N 1
ATOM 1444 C CA . THR B 1 88 ? -8.953 -10.867 4.992 1 93.62 88 THR B CA 1
ATOM 1445 C C . THR B 1 88 ? -9.656 -10.586 3.668 1 93.62 88 THR B C 1
ATOM 1447 O O . THR B 1 88 ? -10.828 -10.211 3.65 1 93.62 88 THR B O 1
ATOM 1450 N N . TYR B 1 89 ? -8.914 -10.695 2.629 1 92 89 TYR B N 1
ATOM 1451 C CA . TYR B 1 89 ? -9.398 -10.578 1.257 1 92 89 TYR B CA 1
ATOM 1452 C C . TYR B 1 89 ? -9.266 -11.898 0.519 1 92 89 TYR B C 1
ATOM 1454 O O . TYR B 1 89 ? -8.328 -12.664 0.763 1 92 89 TYR B O 1
ATOM 1462 N N . PHE B 1 90 ? -10.188 -12.117 -0.331 1 95.44 90 PHE B N 1
ATOM 1463 C CA . PHE B 1 90 ? -10.109 -13.297 -1.191 1 95.44 90 PHE B CA 1
ATOM 1464 C C . PHE B 1 90 ? -9.703 -12.898 -2.609 1 95.44 90 PHE B C 1
ATOM 1466 O O . PHE B 1 90 ? -10.5 -12.297 -3.338 1 95.44 90 PHE B O 1
ATOM 1473 N N . ILE B 1 91 ? -8.539 -13.25 -2.93 1 96.19 91 ILE B N 1
ATOM 1474 C CA . ILE B 1 91 ? -7.926 -12.695 -4.133 1 96.19 91 ILE B CA 1
ATOM 1475 C C . ILE B 1 91 ? -7.465 -13.836 -5.043 1 96.19 91 ILE B C 1
ATOM 1477 O O . ILE B 1 91 ? -6.938 -14.844 -4.57 1 96.19 91 ILE B O 1
ATOM 1481 N N . ASP B 1 92 ? -7.672 -13.664 -6.312 1 97.12 92 ASP B N 1
ATOM 1482 C CA . ASP B 1 92 ? -7.031 -14.555 -7.27 1 97.12 92 ASP B CA 1
ATOM 1483 C C . ASP B 1 92 ? -5.559 -14.195 -7.457 1 97.12 92 ASP B C 1
ATOM 1485 O O . ASP B 1 92 ? -5.23 -13.055 -7.785 1 97.12 92 ASP B O 1
ATOM 1489 N N . LEU B 1 93 ? -4.738 -15.164 -7.223 1 98 93 LEU B N 1
ATOM 1490 C CA . LEU B 1 93 ? -3.299 -14.961 -7.363 1 98 93 LEU B CA 1
ATOM 1491 C C . LEU B 1 93 ? -2.746 -15.781 -8.523 1 98 93 LEU B C 1
ATOM 1493 O O . LEU B 1 93 ? -2.691 -17.016 -8.453 1 98 93 LEU B O 1
ATOM 1497 N N . ILE B 1 94 ? -2.338 -15.055 -9.562 1 98 94 ILE B N 1
ATOM 1498 C CA . ILE B 1 94 ? -1.766 -15.719 -10.727 1 98 94 ILE B CA 1
ATOM 1499 C C . ILE B 1 94 ? -0.354 -16.203 -10.406 1 98 94 ILE B C 1
ATOM 1501 O O . ILE B 1 94 ? 0.45 -15.453 -9.836 1 98 94 ILE B O 1
ATOM 1505 N N . CYS B 1 95 ? -0.044 -17.438 -10.766 1 98.19 95 CYS B N 1
ATOM 1506 C CA . CYS B 1 95 ? 1.251 -18.016 -10.43 1 98.19 95 CYS B CA 1
ATOM 1507 C C . CYS B 1 95 ? 2.324 -17.562 -11.406 1 98.19 95 CYS B C 1
ATOM 1509 O O . CYS B 1 95 ? 2.158 -17.688 -12.625 1 98.19 95 CYS B O 1
ATOM 1511 N N . LEU B 1 96 ? 3.385 -17.047 -10.852 1 97.31 96 LEU B N 1
ATOM 1512 C CA . LEU B 1 96 ? 4.527 -16.609 -11.648 1 97.31 96 LEU B CA 1
ATOM 1513 C C . LEU B 1 96 ? 5.836 -17.094 -11.023 1 97.31 96 LEU B C 1
ATOM 1515 O O . LEU B 1 96 ? 5.902 -17.328 -9.812 1 97.31 96 LEU B O 1
ATOM 1519 N N . PRO B 1 97 ? 6.84 -17.188 -11.836 1 95.06 97 PRO B N 1
ATOM 1520 C CA . PRO B 1 97 ? 8.156 -17.5 -11.281 1 95.06 97 PRO B CA 1
ATOM 1521 C C . PRO B 1 97 ? 8.844 -16.281 -10.672 1 95.06 97 PRO B C 1
ATOM 1523 O O . PRO B 1 97 ? 9.898 -15.859 -11.164 1 95.06 97 PRO B O 1
ATOM 1526 N N . LEU B 1 98 ? 8.305 -15.742 -9.648 1 91.88 98 LEU B N 1
ATOM 1527 C CA . LEU B 1 98 ? 8.906 -14.609 -8.961 1 91.88 98 LEU B CA 1
ATOM 1528 C C . LEU B 1 98 ? 10.117 -15.047 -8.148 1 91.88 98 LEU B C 1
ATOM 1530 O O . LEU B 1 98 ? 10.109 -16.125 -7.535 1 91.88 98 LEU B O 1
ATOM 1534 N N . LYS B 1 99 ? 11.078 -14.188 -8.25 1 87 99 LYS B N 1
ATOM 1535 C CA . LYS B 1 99 ? 12.273 -14.461 -7.457 1 87 99 LYS B CA 1
ATOM 1536 C C . LYS B 1 99 ? 12.32 -13.594 -6.207 1 87 99 LYS B C 1
ATOM 1538 O O . LYS B 1 99 ? 12.102 -12.383 -6.281 1 87 99 LYS B O 1
ATOM 1543 N N . ASP B 1 100 ? 12.531 -14.156 -4.977 1 88 100 ASP B N 1
ATOM 1544 C CA . ASP B 1 100 ? 12.781 -13.484 -3.703 1 88 100 ASP B CA 1
ATOM 1545 C C . ASP B 1 100 ? 11.531 -12.742 -3.227 1 88 100 ASP B C 1
ATOM 1547 O O . ASP B 1 100 ? 11.633 -11.766 -2.479 1 88 100 ASP B O 1
ATOM 1551 N N . LEU B 1 101 ? 10.414 -13.062 -3.75 1 93.31 101 LEU B N 1
ATOM 1552 C CA . LEU B 1 101 ? 9.125 -12.484 -3.393 1 93.31 101 LEU B CA 1
ATOM 1553 C C . LEU B 1 101 ? 8.039 -13.547 -3.367 1 93.31 101 LEU B C 1
ATOM 1555 O O . LEU B 1 101 ? 8.039 -14.461 -4.195 1 93.31 101 LEU B O 1
ATOM 1559 N N . ASP B 1 102 ? 7.168 -13.328 -2.436 1 97.75 102 ASP B N 1
ATOM 1560 C CA . ASP B 1 102 ? 6.098 -14.312 -2.342 1 97.75 102 ASP B CA 1
ATOM 1561 C C . ASP B 1 102 ? 4.875 -13.875 -3.145 1 97.75 102 ASP B C 1
ATOM 1563 O O . ASP B 1 102 ? 4.379 -14.625 -3.988 1 97.75 102 ASP B O 1
ATOM 1567 N N . VAL B 1 103 ? 4.465 -12.602 -2.869 1 97.62 103 VAL B N 1
ATOM 1568 C CA . VAL B 1 103 ? 3.193 -12.133 -3.412 1 97.62 103 VAL B CA 1
ATOM 1569 C C . VAL B 1 103 ? 3.336 -10.688 -3.891 1 97.62 103 VAL B C 1
ATOM 1571 O O . VAL B 1 103 ? 4.016 -9.883 -3.254 1 97.62 103 VAL B O 1
ATOM 1574 N N . VAL B 1 104 ? 2.797 -10.391 -5.016 1 95.62 104 VAL B N 1
ATOM 1575 C CA . VAL B 1 104 ? 2.564 -9.023 -5.48 1 95.62 104 VAL B CA 1
ATOM 1576 C C . VAL B 1 104 ? 1.064 -8.742 -5.531 1 95.62 104 VAL B C 1
ATOM 1578 O O . VAL B 1 104 ? 0.331 -9.391 -6.285 1 95.62 104 VAL B O 1
ATOM 1581 N N . LEU B 1 105 ? 0.64 -7.836 -4.762 1 94.5 105 LEU B N 1
ATOM 1582 C CA . LEU B 1 105 ? -0.768 -7.457 -4.777 1 94.5 105 LEU B CA 1
ATOM 1583 C C . LEU B 1 105 ? -0.988 -6.227 -5.652 1 94.5 105 LEU B C 1
ATOM 1585 O O . LEU B 1 105 ? -0.466 -5.148 -5.355 1 94.5 105 LEU B O 1
ATOM 1589 N N . GLY B 1 106 ? -1.723 -6.477 -6.766 1 91.38 106 GLY B N 1
ATOM 1590 C CA . GLY B 1 106 ? -2.162 -5.352 -7.574 1 91.38 106 GLY B CA 1
ATOM 1591 C C . GLY B 1 106 ? -3.316 -4.586 -6.957 1 91.38 106 GLY B C 1
ATOM 1592 O O . GLY B 1 106 ? -4.363 -5.164 -6.66 1 91.38 106 GLY B O 1
ATOM 1593 N N . MET B 1 107 ? -3.15 -3.244 -6.879 1 81.25 107 MET B N 1
ATOM 1594 C CA . MET B 1 107 ? -4.137 -2.428 -6.176 1 81.25 107 MET B CA 1
ATOM 1595 C C . MET B 1 107 ? -5.031 -1.686 -7.168 1 81.25 107 MET B C 1
ATOM 1597 O O . MET B 1 107 ? -5.855 -0.862 -6.766 1 81.25 107 MET B O 1
ATOM 1601 N N . ASN B 1 108 ? -4.855 -1.873 -8.469 1 69.12 108 ASN B N 1
ATOM 1602 C CA . ASN B 1 108 ? -5.699 -1.249 -9.484 1 69.12 108 ASN B CA 1
ATOM 1603 C C . ASN B 1 108 ? -6.797 -2.197 -9.961 1 69.12 108 ASN B C 1
ATOM 1605 O O . ASN B 1 108 ? -6.602 -3.414 -9.992 1 69.12 108 ASN B O 1
#

Nearest PDB structures (foldseek):
  4rgh-assembly1_A  TM=7.317E-01  e=6.450E-05  Homo sapiens
  5ys4-assembly2_C  TM=7.449E-01  e=7.381E-04  Leishmania major
  5ys4-assembly3_F  TM=7.083E-01  e=1.098E-03  Leishmania major
  2i1a-assembly2_C  TM=7.875E-01  e=3.045E-03  Saccharomyces cerevisiae
  4z2z-assembly1_A  TM=6.738E-01  e=7.811E-04  Saccharomyces cerevisiae S288C

Secondary structure (DSSP, 8-state):
--------S-S-S---EEEEEEEETTEEEEEEEETT-SSEEEEHHHHHHHT---EEEEEEEEEE-TTS-EEEEEEEEEEEEEEETTEEEEEEEEEE--SS-SEEEE--/--------S-S-S---EEEEEEEETTEEEEEEEETT-SSEEEEHHHHHHHT---EEEEEEEEEE-TTS-EEEEEEEEEEEEEEETTEEEEEEEEEE--SS-SEEEE--

Sequence (216 aa):
GRVYTIDGGKATGDNSLIAGKCLIGQFDVFVLFDCGATNSFISVECVKRLNLESSPLNPPMSVTVATGSRIISKCVCQNCPVTVTEKTYFIDLICLPLKDLDVVLGMNGRVYTIDGGKATGDNSLIAGKCLIGQFDVFVLFDCGATNSFISVECVKRLNLESSPLNPPMSVTVATGSRIISKCVCQNCPVTVTEKTYFIDLICLPLKDLDVVLGMN

pLDDT: mean 84.71, std 22.62, range [15.34, 98.44]

InterPro domains:
  IPR021109 Aspartic peptidase domain superfamily [G3DSA:2.40.70.10] (7-108)
  IPR021109 Aspartic peptidase domain superfamily [SSF50630] (20-108)

Radius of gyration: 18.67 Å; Cα contacts (8 Å, |Δi|>4): 482; chains: 2; bounding box: 38×56×42 Å

Foldseek 3Di:
DPPPDPPPDDPPPDFPWDWDWKDFPNDIFIEIETQPDPAKAFEPVLCVVVVADKDFDVVWDWDQDPVRDTDTFTIWRFQTFIGDPNDTGGHIHTYDNDDPGGMYDHPD/DQDDDPDPDDVPPDFPWDWDWKDFPNDIFIEIETQPDPAKAFEPVLCVVVVADKDFDVVWDWDQDPVRDIDTFTIKRFQTFIGDPNDTGGHIHTYDNDDNGGMYDHPD

Solvent-accessible surface area (backbone atoms only — not comparable to full-atom values): 12116 Å² total; per-residue (Å²): 126,89,75,76,73,80,80,50,65,73,84,56,92,60,85,36,64,43,63,47,72,32,24,52,73,92,39,81,40,47,31,35,39,27,50,83,32,69,61,28,33,27,10,49,66,46,38,60,74,68,65,56,74,67,42,76,39,85,70,60,43,80,41,73,46,97,87,66,51,77,42,78,28,51,37,27,27,68,63,35,49,33,31,51,78,90,40,59,33,49,40,56,26,37,37,37,89,52,78,99,46,32,30,38,44,30,37,74,137,88,68,92,72,85,79,48,73,74,84,55,91,60,85,34,65,43,61,46,72,33,24,52,73,91,40,81,40,45,32,35,40,27,49,84,32,69,60,29,34,26,10,49,66,46,39,60,74,70,66,55,73,68,41,78,39,86,71,58,43,81,43,74,45,96,87,65,50,74,43,78,28,50,38,28,28,69,62,35,49,34,31,50,81,91,40,60,31,45,39,57,26,37,38,37,88,52,78,100,46,32,32,38,43,31,37,77